Protein AF-A0A929BZJ9-F1 (afdb_monomer)

Foldseek 3Di:
DPPVVLVVQLVVLQVVLVVVCVVQLDRSLVRQQLSCCVRPNNLVSLLVSLVSLLVVLVVCVVVVLVVLAPVLLQVLLQVLLLVLLVVLQVCLVPPDPVVLSVVSVVVSVVLVVCVVVVDPAAADPPSNVSNVLSNVLSNCCNNRVRSPRSLVVVCVSNVDDSSNSSSNSSSNSNSSSVSSNVVSD

Mean predicted aligned error: 3.89 Å

Secondary structure (DSSP, 8-state):
--HHHHHHHHHHHHHHHHHHHHHHSS-HHHHHHHHHHHHT-HHHHHHHHHHHHHHHHHHHHHTTGGGG--HHHHHHHHHHHHHHHHHHHHHHHHS-HHHHHHHHHHHHHHHHHHHHH---------TTHHHHHHHHHHHHHHHHS--HHHHHHHHHHHT--HHHHHHHHHHHHHHHHHHHHHTT-

Sequence (185 aa):
MEPTTIIILVLSILFISTFTRSALGFGDALIAMPLLALVVGMQVATPLTAFGASTIALTILISGGWRKVDLKAAWRLIVSSLVGIPIGLYFLKTAPEPVIKGALGALLIAFGLYNLIAPKLPTFRNEKLAYAFGLIAGILGGAYNTNGPPVVVYGTLRGWLPESFRSTLQAYFLPTGGMILISHG

Nearest PDB structures (foldseek):
  8rb9-assembly1_A  TM=3.214E-01  e=9.850E+00  Azotobacter vinelandii DJ
  7p3r-assembly1_C  TM=1.927E-01  e=3.303E+00  Vibrio cholerae O1 biovar El Tor str. N16961
  8ed7-assembly1_D  TM=1.611E-01  e=7.495E+00  Mus musculus

Structure (mmCIF, N/CA/C/O backbone):
data_AF-A0A929BZJ9-F1
#
_entry.id   AF-A0A929BZJ9-F1
#
loop_
_atom_site.group_PDB
_atom_site.id
_atom_site.type_symbol
_atom_site.label_atom_id
_atom_site.label_alt_id
_atom_site.label_comp_id
_atom_site.label_asym_id
_atom_site.label_entity_id
_atom_site.label_seq_id
_atom_site.pdbx_PDB_ins_code
_atom_site.Cartn_x
_atom_site.Cartn_y
_atom_site.Cartn_z
_atom_site.occupancy
_atom_site.B_iso_or_equiv
_atom_site.auth_seq_id
_atom_site.auth_comp_id
_atom_site.auth_asym_id
_atom_site.auth_atom_id
_atom_site.pdbx_PDB_model_num
ATOM 1 N N . MET A 1 1 ? -8.198 -1.531 28.014 1.00 74.25 1 MET A N 1
ATOM 2 C CA . MET A 1 1 ? -6.723 -1.569 28.124 1.00 74.25 1 MET A CA 1
ATOM 3 C C . MET A 1 1 ? -6.277 -0.224 28.650 1.00 74.25 1 MET A C 1
ATOM 5 O O . MET A 1 1 ? -6.887 0.765 28.259 1.00 74.25 1 MET A O 1
ATOM 9 N N . GLU A 1 2 ? -5.265 -0.181 29.512 1.00 89.44 2 GLU A N 1
ATOM 10 C CA . GLU A 1 2 ? -4.682 1.092 29.946 1.00 89.44 2 GLU A CA 1
ATOM 11 C C . GLU A 1 2 ? -4.188 1.891 28.722 1.00 89.44 2 GLU A C 1
ATOM 13 O O . GLU A 1 2 ? -3.611 1.286 27.806 1.00 89.44 2 GLU A O 1
ATOM 18 N N . PRO A 1 3 ? -4.380 3.225 28.671 1.00 88.62 3 PRO A N 1
ATOM 19 C CA . PRO A 1 3 ? -3.962 4.054 27.536 1.00 88.62 3 PRO A CA 1
ATOM 20 C C . PRO A 1 3 ? -2.486 3.864 27.168 1.00 88.62 3 PRO A C 1
ATOM 22 O O . PRO A 1 3 ? -2.135 3.771 25.992 1.00 88.62 3 PRO A O 1
ATOM 25 N N . THR A 1 4 ? -1.626 3.705 28.174 1.00 92.62 4 THR A N 1
ATOM 26 C CA . THR A 1 4 ? -0.193 3.444 28.002 1.00 92.62 4 THR A CA 1
ATOM 27 C C . THR A 1 4 ? 0.067 2.146 27.235 1.00 92.62 4 THR A C 1
ATOM 29 O O . THR A 1 4 ? 0.920 2.113 26.350 1.00 92.62 4 THR A O 1
ATOM 32 N N . THR A 1 5 ? -0.692 1.080 27.507 1.00 93.69 5 THR A N 1
ATOM 33 C CA . THR A 1 5 ? -0.548 -0.205 26.804 1.00 93.69 5 THR A CA 1
ATOM 34 C C . THR A 1 5 ? -0.938 -0.083 25.334 1.00 93.69 5 THR A C 1
ATOM 36 O O . THR A 1 5 ? -0.241 -0.619 24.474 1.00 93.69 5 THR A O 1
ATOM 39 N N . ILE A 1 6 ? -2.018 0.647 25.030 1.00 93.12 6 ILE A N 1
ATOM 40 C CA . ILE A 1 6 ? -2.452 0.893 23.646 1.00 93.12 6 ILE A CA 1
ATOM 41 C C . ILE A 1 6 ? -1.358 1.639 22.880 1.00 93.12 6 ILE A C 1
ATOM 43 O O . ILE A 1 6 ? -0.980 1.217 21.790 1.00 93.12 6 ILE A O 1
ATOM 47 N N . ILE A 1 7 ? -0.805 2.703 23.468 1.00 93.00 7 ILE A N 1
ATOM 48 C CA . ILE A 1 7 ? 0.259 3.500 22.845 1.00 93.00 7 ILE A CA 1
ATOM 49 C C . ILE A 1 7 ? 1.494 2.637 22.561 1.00 93.00 7 ILE A C 1
ATOM 51 O O . ILE A 1 7 ? 2.007 2.660 21.443 1.00 93.00 7 ILE A O 1
ATOM 55 N N . ILE A 1 8 ? 1.945 1.834 23.530 1.00 95.38 8 ILE A N 1
ATOM 56 C CA . ILE A 1 8 ? 3.110 0.950 23.358 1.00 95.38 8 ILE A CA 1
ATOM 57 C C . ILE A 1 8 ? 2.882 -0.054 22.221 1.00 95.38 8 ILE A C 1
ATOM 59 O O . ILE A 1 8 ? 3.780 -0.269 21.402 1.00 95.38 8 ILE A O 1
ATOM 63 N N . LEU A 1 9 ? 1.687 -0.649 22.137 1.00 95.62 9 LEU A N 1
ATOM 64 C CA . LEU A 1 9 ? 1.343 -1.580 21.062 1.00 95.62 9 LEU A CA 1
ATOM 65 C C . LEU A 1 9 ? 1.326 -0.890 19.701 1.00 95.62 9 LEU A C 1
ATOM 67 O O . LEU A 1 9 ? 1.945 -1.389 18.765 1.00 95.62 9 LEU A O 1
ATOM 71 N N . VAL A 1 10 ? 0.674 0.269 19.593 1.00 94.44 10 VAL A N 1
ATOM 72 C CA . VAL A 1 10 ? 0.620 1.047 18.349 1.00 94.44 10 VAL A CA 1
ATOM 73 C C . VAL A 1 10 ? 2.029 1.407 17.880 1.00 94.44 10 VAL A C 1
ATOM 75 O O . VAL A 1 10 ? 2.364 1.156 16.725 1.00 94.44 10 VAL A O 1
ATOM 78 N N . LEU A 1 11 ? 2.880 1.924 18.770 1.00 94.25 11 LEU A N 1
ATOM 79 C CA . LEU A 1 11 ? 4.262 2.274 18.436 1.00 94.25 11 LEU A CA 1
ATOM 80 C C . LEU A 1 11 ? 5.077 1.055 18.001 1.00 94.25 11 LEU A C 1
ATOM 82 O O . LEU A 1 11 ? 5.827 1.140 17.033 1.00 94.25 11 LEU A O 1
ATOM 86 N N . SER A 1 12 ? 4.897 -0.086 18.666 1.00 96.19 12 SER A N 1
ATOM 87 C CA . SER A 1 12 ? 5.588 -1.331 18.321 1.00 96.19 12 SER A CA 1
ATOM 88 C C . SER A 1 12 ? 5.152 -1.864 16.952 1.00 96.19 12 SER A C 1
ATOM 90 O O . SER A 1 12 ? 5.991 -2.242 16.135 1.00 96.19 12 SER A O 1
ATOM 92 N N . ILE A 1 13 ? 3.849 -1.835 16.659 1.00 96.44 13 ILE A N 1
ATOM 93 C CA . ILE A 1 13 ? 3.298 -2.230 15.356 1.00 96.44 13 ILE A CA 1
ATOM 94 C C . ILE A 1 13 ? 3.820 -1.303 14.251 1.00 96.44 13 ILE A C 1
ATOM 96 O O . ILE A 1 13 ? 4.289 -1.771 13.210 1.00 96.44 13 ILE A O 1
ATOM 100 N N . LEU A 1 14 ? 3.783 0.014 14.478 1.00 93.75 14 LEU A N 1
ATOM 101 C CA . LEU A 1 14 ? 4.308 0.996 13.533 1.00 93.75 14 LEU A CA 1
ATOM 102 C C . LEU A 1 14 ? 5.813 0.810 13.320 1.00 93.75 14 LEU A C 1
ATOM 104 O O . LEU A 1 14 ? 6.260 0.816 12.177 1.00 93.75 14 LEU A O 1
ATOM 108 N N . PHE A 1 15 ? 6.588 0.552 14.370 1.00 94.38 15 PHE A N 1
ATOM 109 C CA . PHE A 1 15 ? 8.020 0.284 14.255 1.00 94.38 15 PHE A CA 1
ATOM 110 C C . PHE A 1 15 ? 8.310 -0.944 13.381 1.00 94.38 15 PHE A C 1
ATOM 112 O O . PHE A 1 15 ? 9.051 -0.839 12.407 1.00 94.38 15 PHE A O 1
ATOM 119 N N . ILE A 1 16 ? 7.677 -2.089 13.661 1.00 95.19 16 ILE A N 1
ATOM 120 C CA . ILE A 1 16 ? 7.880 -3.322 12.880 1.00 95.19 16 ILE A CA 1
ATOM 121 C C . ILE A 1 16 ? 7.454 -3.114 11.421 1.00 95.19 16 ILE A C 1
ATOM 123 O O . ILE A 1 16 ? 8.189 -3.460 10.498 1.00 95.19 16 ILE A O 1
ATOM 127 N N . SER A 1 17 ? 6.287 -2.507 11.198 1.00 93.56 17 SER A N 1
ATOM 128 C CA . SER A 1 17 ? 5.766 -2.276 9.848 1.00 93.56 17 SER A CA 1
ATOM 129 C C . SER A 1 17 ? 6.653 -1.339 9.018 1.00 93.56 17 SER A C 1
ATOM 131 O O . SER A 1 17 ? 6.961 -1.623 7.858 1.00 93.56 17 SER A O 1
ATOM 133 N N . THR A 1 18 ? 7.124 -0.242 9.613 1.00 91.38 18 THR A N 1
ATOM 134 C CA . THR A 1 18 ? 8.002 0.724 8.943 1.00 91.38 18 THR A CA 1
ATOM 135 C C . THR A 1 18 ? 9.404 0.167 8.726 1.00 91.38 18 THR A C 1
ATOM 137 O O . THR A 1 18 ? 9.999 0.424 7.679 1.00 91.38 18 THR A O 1
ATOM 140 N N . PHE A 1 19 ? 9.902 -0.675 9.634 1.00 92.00 19 PHE A N 1
ATOM 141 C CA . PHE A 1 19 ? 11.135 -1.432 9.437 1.00 92.00 19 PHE A CA 1
ATOM 142 C C . PHE A 1 19 ? 11.037 -2.355 8.212 1.00 92.00 19 PHE A C 1
ATOM 144 O O . PHE A 1 19 ? 11.906 -2.313 7.337 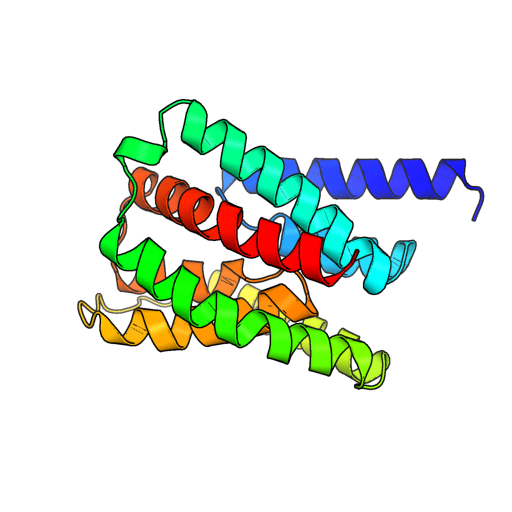1.00 92.00 19 PHE A O 1
ATOM 151 N N . THR A 1 20 ? 9.943 -3.113 8.076 1.00 90.06 20 THR A N 1
ATOM 152 C CA . THR A 1 20 ? 9.688 -3.935 6.882 1.00 90.06 20 THR A CA 1
ATOM 153 C C . THR A 1 20 ? 9.653 -3.088 5.611 1.00 90.06 20 THR A C 1
ATOM 155 O O . THR A 1 20 ? 10.281 -3.444 4.611 1.00 90.06 20 THR A O 1
ATOM 158 N N . ARG A 1 21 ? 8.990 -1.927 5.649 1.00 88.31 21 ARG A N 1
ATOM 159 C CA . ARG A 1 21 ? 8.973 -0.999 4.513 1.00 88.31 21 ARG A CA 1
ATOM 160 C C . ARG A 1 21 ? 10.349 -0.428 4.183 1.00 88.31 21 ARG A C 1
ATOM 162 O O . ARG A 1 21 ? 10.624 -0.227 3.007 1.00 88.31 21 ARG A O 1
ATOM 169 N N . SER A 1 22 ? 11.218 -0.192 5.160 1.00 85.88 22 SER A N 1
ATOM 170 C CA . SER A 1 22 ? 12.594 0.251 4.901 1.00 85.88 22 SER A CA 1
ATOM 171 C C . SER A 1 22 ? 13.384 -0.799 4.105 1.00 85.88 22 SER A C 1
ATOM 173 O O . SER A 1 22 ? 14.068 -0.469 3.136 1.00 85.88 22 SER A O 1
ATOM 175 N N . ALA A 1 23 ? 13.215 -2.082 4.443 1.00 86.38 23 ALA A N 1
ATOM 176 C CA . ALA A 1 23 ? 13.880 -3.182 3.746 1.00 86.38 23 ALA A CA 1
ATOM 177 C C . ALA A 1 23 ? 13.308 -3.440 2.337 1.00 86.38 23 ALA A C 1
ATOM 179 O O . ALA A 1 23 ? 14.061 -3.629 1.377 1.00 86.38 23 ALA A O 1
ATOM 180 N N . LEU A 1 24 ? 11.976 -3.449 2.200 1.00 83.19 24 LEU A N 1
ATOM 181 C CA . LEU A 1 24 ? 11.287 -3.893 0.980 1.00 83.19 24 LEU A CA 1
ATOM 182 C C . LEU A 1 24 ? 10.802 -2.745 0.077 1.00 83.19 24 LEU A C 1
ATOM 184 O O . LEU A 1 24 ? 10.525 -2.952 -1.103 1.00 83.19 24 LEU A O 1
ATOM 188 N N . GLY A 1 25 ? 10.691 -1.527 0.605 1.00 83.06 25 GLY A N 1
ATOM 189 C CA . GLY A 1 25 ? 10.053 -0.373 -0.040 1.00 83.06 25 GLY A CA 1
ATOM 190 C C . GLY A 1 25 ? 8.519 -0.359 0.046 1.00 83.06 25 GLY A C 1
ATOM 191 O O . GLY A 1 25 ? 7.899 0.622 -0.366 1.00 83.06 25 GLY A O 1
ATOM 192 N N . PHE A 1 26 ? 7.901 -1.418 0.577 1.00 87.19 26 PHE A N 1
ATOM 193 C CA . PHE A 1 26 ? 6.455 -1.565 0.785 1.00 87.19 26 PHE A CA 1
ATOM 194 C C . PHE A 1 26 ? 6.170 -2.571 1.911 1.00 87.19 26 PHE A C 1
ATOM 196 O O . PHE A 1 26 ? 7.090 -3.188 2.441 1.00 87.19 26 PHE A O 1
ATOM 203 N N . GLY A 1 27 ? 4.892 -2.773 2.235 1.00 86.00 27 GLY A N 1
ATOM 204 C CA . GLY A 1 27 ? 4.445 -3.863 3.110 1.00 86.00 27 GLY A CA 1
ATOM 205 C C . GLY A 1 27 ? 4.229 -3.457 4.564 1.00 86.00 27 GLY A C 1
ATOM 206 O O . GLY A 1 27 ? 3.778 -4.275 5.358 1.00 86.00 27 GLY A O 1
ATOM 207 N N . ASP A 1 28 ? 4.448 -2.186 4.889 1.00 90.50 28 ASP A N 1
ATOM 208 C CA . ASP A 1 28 ? 4.031 -1.592 6.156 1.00 90.50 28 ASP A CA 1
ATOM 209 C C . ASP A 1 28 ? 2.538 -1.799 6.402 1.00 90.50 28 ASP A C 1
ATOM 211 O O . ASP A 1 28 ? 2.165 -2.353 7.429 1.00 90.50 28 ASP A O 1
ATOM 215 N N . ALA A 1 29 ? 1.678 -1.447 5.445 1.00 89.38 29 ALA A N 1
ATOM 216 C CA . ALA A 1 29 ? 0.235 -1.593 5.615 1.00 89.38 29 ALA A CA 1
ATOM 217 C C . ALA A 1 29 ? -0.207 -3.056 5.791 1.00 89.38 29 ALA A C 1
ATOM 219 O O . ALA A 1 29 ? -1.127 -3.322 6.557 1.00 89.38 29 ALA A O 1
ATOM 220 N N . LEU A 1 30 ? 0.488 -4.012 5.160 1.00 91.75 30 LEU A N 1
ATOM 221 C CA . LEU A 1 30 ? 0.185 -5.446 5.290 1.00 91.75 30 LEU A CA 1
ATOM 222 C C . LEU A 1 30 ? 0.405 -5.969 6.714 1.00 91.75 30 LEU A C 1
ATOM 224 O O . LEU A 1 30 ? -0.249 -6.926 7.117 1.00 91.75 30 LEU A O 1
ATOM 228 N N . ILE A 1 31 ? 1.310 -5.339 7.464 1.00 93.81 31 ILE A N 1
ATOM 229 C CA . ILE A 1 31 ? 1.587 -5.662 8.866 1.00 93.81 31 ILE A CA 1
ATOM 230 C C . ILE A 1 31 ? 0.744 -4.777 9.783 1.00 93.81 31 ILE A C 1
ATOM 232 O O . ILE A 1 31 ? 0.063 -5.265 10.683 1.00 93.81 31 ILE A O 1
ATOM 236 N N . ALA A 1 32 ? 0.783 -3.466 9.554 1.00 93.94 32 ALA A N 1
ATOM 237 C CA . ALA A 1 32 ? 0.184 -2.483 10.434 1.00 93.94 32 ALA A CA 1
ATOM 238 C C . ALA A 1 32 ? -1.338 -2.585 10.457 1.00 93.94 32 ALA A C 1
ATOM 240 O O . ALA A 1 32 ? -1.919 -2.528 11.531 1.00 93.94 32 ALA A O 1
ATOM 241 N N . MET A 1 33 ? -1.997 -2.770 9.314 1.00 92.75 33 MET A N 1
ATOM 242 C CA . MET A 1 33 ? -3.458 -2.720 9.254 1.00 92.75 33 MET A CA 1
ATOM 243 C C . MET A 1 33 ? -4.164 -3.837 10.010 1.00 92.75 33 MET A C 1
ATOM 245 O O . MET A 1 33 ? -4.998 -3.499 10.846 1.00 92.75 33 MET A O 1
ATOM 249 N N . PRO A 1 34 ? -3.859 -5.133 9.813 1.00 93.31 34 PRO A N 1
ATOM 250 C CA . PRO A 1 34 ? -4.519 -6.174 10.595 1.00 93.31 34 PRO A CA 1
ATOM 251 C C . PRO A 1 34 ? -4.247 -6.025 12.099 1.00 93.31 34 PRO A C 1
ATOM 253 O O . PRO A 1 34 ? -5.156 -6.222 12.897 1.00 93.31 34 PRO A O 1
ATOM 256 N N . LEU A 1 35 ? -3.036 -5.624 12.500 1.00 95.06 35 LEU A N 1
ATOM 257 C CA . LEU A 1 35 ? -2.682 -5.478 13.914 1.00 95.06 35 LEU A CA 1
ATOM 258 C C . LEU A 1 35 ? -3.318 -4.233 14.552 1.00 95.06 35 LEU A C 1
ATOM 260 O O . LEU A 1 35 ? -3.920 -4.327 15.618 1.00 95.06 35 LEU A O 1
ATOM 264 N N . LEU A 1 36 ? -3.251 -3.072 13.896 1.00 94.50 36 LEU A N 1
ATOM 265 C CA . LEU A 1 36 ? -3.876 -1.839 14.382 1.00 94.50 36 LEU A CA 1
ATOM 266 C C . LEU A 1 36 ? -5.400 -1.941 14.364 1.00 94.50 36 LEU A C 1
ATOM 268 O O . LEU A 1 36 ? -6.039 -1.450 15.287 1.00 94.50 36 LEU A O 1
ATOM 272 N N . ALA A 1 37 ? -5.996 -2.624 13.385 1.00 92.12 37 ALA A N 1
ATOM 273 C CA . ALA A 1 37 ? -7.438 -2.849 13.360 1.00 92.12 37 ALA A CA 1
ATOM 274 C C . ALA A 1 37 ? -7.937 -3.637 14.583 1.00 92.12 37 ALA A C 1
ATOM 276 O O . ALA A 1 37 ? -9.066 -3.423 15.019 1.00 92.12 37 ALA A O 1
ATOM 277 N N . LEU A 1 38 ? -7.108 -4.521 15.150 1.00 92.25 38 LEU A N 1
ATOM 278 C CA . LEU A 1 38 ? -7.424 -5.251 16.381 1.00 92.25 38 LEU A CA 1
ATOM 279 C C . LEU A 1 38 ? -7.261 -4.393 17.644 1.00 92.25 38 LEU A C 1
ATOM 281 O O . LEU A 1 38 ? -7.955 -4.640 18.625 1.00 92.25 38 LEU A O 1
ATOM 285 N N . VAL A 1 39 ? -6.364 -3.402 17.629 1.00 94.12 39 VAL A N 1
ATOM 286 C CA . VAL A 1 39 ? -6.045 -2.573 18.807 1.00 94.12 39 VAL A CA 1
ATOM 287 C C . VAL A 1 39 ? -6.896 -1.302 18.874 1.00 94.12 39 VAL A C 1
ATOM 289 O O . VAL A 1 39 ? -7.401 -0.959 19.938 1.00 94.12 39 VAL A O 1
ATOM 292 N N . VAL A 1 40 ? -7.044 -0.590 17.753 1.00 92.50 40 VAL A N 1
ATOM 293 C CA . VAL A 1 40 ? -7.677 0.742 17.675 1.00 92.50 40 VAL A CA 1
ATOM 294 C C . VAL A 1 40 ? -8.842 0.814 16.680 1.00 92.50 40 VAL A C 1
ATOM 296 O O . VAL A 1 40 ? -9.440 1.873 16.510 1.00 92.50 40 VAL A O 1
ATOM 299 N N . GLY A 1 41 ? -9.183 -0.298 16.025 1.00 90.00 41 GLY A N 1
ATOM 300 C CA . GLY A 1 41 ? -10.236 -0.342 15.012 1.00 90.00 41 GLY A CA 1
ATOM 301 C C . GLY A 1 41 ? -9.785 0.158 13.637 1.00 90.00 41 GLY A C 1
ATOM 302 O O . GLY A 1 41 ? -8.776 0.847 13.476 1.00 90.00 41 GLY A O 1
ATOM 303 N N . MET A 1 42 ? -10.550 -0.211 12.611 1.00 86.31 42 MET A N 1
ATOM 304 C CA . MET A 1 42 ? -10.230 0.066 11.204 1.00 86.31 42 MET A CA 1
ATOM 305 C C . MET A 1 42 ? -10.231 1.564 10.875 1.00 86.31 42 MET A C 1
ATOM 307 O O . MET A 1 42 ? -9.397 2.039 10.104 1.00 86.31 42 MET A O 1
ATOM 311 N N . GLN A 1 43 ? -11.156 2.308 11.478 1.00 83.88 43 GLN A N 1
ATOM 312 C CA . GLN A 1 43 ? -11.380 3.728 11.222 1.00 83.88 43 GLN A CA 1
ATOM 313 C C . GLN A 1 43 ? -10.205 4.590 11.698 1.00 83.88 43 GLN A C 1
ATOM 315 O O . GLN A 1 43 ? -9.924 5.615 11.087 1.00 83.88 43 GLN A O 1
ATOM 320 N N . VAL A 1 44 ? -9.497 4.161 12.750 1.00 88.88 44 VAL A N 1
ATOM 321 C CA . VAL A 1 44 ? -8.283 4.828 13.250 1.00 88.88 44 VAL A CA 1
ATOM 322 C C . VAL A 1 44 ? -7.032 4.264 12.572 1.00 88.88 44 VAL A C 1
ATOM 324 O O . VAL A 1 44 ? -6.135 5.020 12.200 1.00 88.88 44 VAL A O 1
ATOM 327 N N . ALA A 1 45 ? -6.972 2.946 12.354 1.00 91.38 45 ALA A N 1
ATOM 328 C CA . ALA A 1 45 ? -5.827 2.287 11.725 1.00 91.38 45 ALA A CA 1
ATOM 329 C C . ALA A 1 45 ? -5.545 2.802 10.301 1.00 91.38 45 ALA A C 1
ATOM 331 O O . ALA A 1 45 ? -4.389 3.039 9.943 1.00 91.38 45 ALA A O 1
ATOM 332 N N . THR A 1 46 ? -6.592 3.011 9.499 1.00 88.38 46 THR A N 1
ATOM 333 C CA . THR A 1 46 ? -6.473 3.431 8.093 1.00 88.38 46 THR A CA 1
ATOM 334 C C . THR A 1 46 ? -5.777 4.793 7.934 1.00 88.38 46 THR A C 1
ATOM 336 O O . THR A 1 46 ? -4.734 4.841 7.278 1.00 88.38 46 THR A O 1
ATOM 339 N N . PRO A 1 47 ? -6.251 5.898 8.547 1.00 89.12 47 PRO A N 1
ATOM 340 C CA . PRO A 1 47 ? -5.563 7.185 8.450 1.00 89.12 47 PRO A CA 1
ATOM 341 C C . PRO A 1 47 ? -4.192 7.173 9.138 1.00 89.12 47 PRO A C 1
ATOM 343 O O . PRO A 1 47 ? -3.251 7.773 8.621 1.00 89.12 47 PRO A O 1
ATOM 346 N N . LEU A 1 48 ? -4.025 6.454 10.255 1.00 90.69 48 LEU A N 1
ATOM 347 C CA . LEU A 1 48 ? -2.736 6.380 10.952 1.00 90.69 48 LEU A CA 1
ATOM 348 C C . LEU A 1 48 ? -1.644 5.759 10.069 1.00 90.69 48 LEU A C 1
ATOM 350 O O . LEU A 1 48 ? -0.535 6.287 9.958 1.00 90.69 48 LEU A O 1
ATOM 354 N N . THR A 1 49 ? -1.966 4.653 9.400 1.00 90.88 49 THR A N 1
ATOM 355 C CA . THR A 1 49 ? -1.037 4.008 8.468 1.00 90.88 49 THR A CA 1
ATOM 356 C C . THR A 1 49 ? -0.821 4.849 7.212 1.00 90.88 49 THR A C 1
ATOM 358 O O . THR A 1 49 ? 0.310 4.930 6.735 1.00 90.88 49 THR A O 1
ATOM 361 N N . ALA A 1 50 ? -1.853 5.530 6.699 1.00 90.88 50 ALA A N 1
ATOM 362 C CA . ALA A 1 50 ? -1.728 6.418 5.542 1.00 90.88 50 ALA A CA 1
ATOM 363 C C . ALA A 1 50 ? -0.795 7.605 5.833 1.00 90.88 50 ALA A C 1
ATOM 365 O O . ALA A 1 50 ? 0.000 7.998 4.975 1.00 90.88 50 ALA A O 1
ATOM 366 N N . PHE A 1 51 ? -0.831 8.137 7.056 1.00 90.88 51 PHE A N 1
ATOM 367 C CA . PHE A 1 51 ? 0.037 9.226 7.503 1.00 90.88 51 PHE A CA 1
ATOM 368 C C . PHE A 1 51 ? 1.507 8.805 7.545 1.00 90.88 51 PHE A C 1
ATOM 370 O O . PHE A 1 51 ? 2.363 9.453 6.930 1.00 90.88 51 PHE A O 1
ATOM 377 N N . GLY A 1 52 ? 1.802 7.683 8.210 1.00 88.38 52 GLY A N 1
ATOM 378 C CA . GLY A 1 52 ? 3.156 7.127 8.245 1.00 88.38 52 GLY A CA 1
ATOM 379 C C . GLY A 1 52 ? 3.670 6.814 6.839 1.00 88.38 52 GLY A C 1
ATOM 380 O O . GLY A 1 52 ? 4.782 7.199 6.469 1.00 88.38 52 GLY A O 1
ATOM 381 N N . ALA A 1 53 ? 2.817 6.207 6.013 1.00 87.81 53 ALA A N 1
ATOM 382 C CA . ALA A 1 53 ? 3.147 5.857 4.644 1.00 87.81 53 ALA A CA 1
ATOM 383 C C . ALA A 1 53 ? 3.459 7.070 3.758 1.00 87.81 53 ALA A C 1
ATOM 385 O O . ALA A 1 53 ? 4.405 7.028 2.965 1.00 87.81 53 ALA A O 1
ATOM 386 N N . SER A 1 54 ? 2.678 8.141 3.891 1.00 90.00 54 SER A N 1
ATOM 387 C CA . SER A 1 54 ? 2.862 9.382 3.135 1.00 90.00 54 SER A CA 1
ATOM 388 C C . SER A 1 54 ? 4.134 10.107 3.566 1.00 90.00 54 SER A C 1
ATOM 390 O O . SER A 1 54 ? 4.878 10.590 2.717 1.00 90.00 54 SER A O 1
ATOM 392 N N . THR A 1 55 ? 4.435 10.103 4.868 1.00 88.81 55 THR A N 1
ATOM 393 C CA . THR A 1 55 ? 5.664 10.691 5.419 1.00 88.81 55 THR A CA 1
ATOM 394 C C . THR A 1 55 ? 6.901 10.008 4.837 1.00 88.81 55 THR A C 1
ATOM 396 O O . THR A 1 55 ? 7.769 10.673 4.278 1.00 88.81 55 THR A O 1
ATOM 399 N N . ILE A 1 56 ? 6.946 8.672 4.871 1.00 87.75 56 ILE A N 1
ATOM 400 C CA . ILE A 1 56 ? 8.062 7.893 4.311 1.00 87.75 56 ILE A CA 1
ATOM 401 C C . ILE A 1 56 ? 8.198 8.130 2.801 1.00 87.75 56 ILE A C 1
ATOM 403 O O . ILE A 1 56 ? 9.307 8.325 2.298 1.00 87.75 56 ILE A O 1
ATOM 407 N N . ALA A 1 57 ? 7.075 8.131 2.075 1.00 90.00 57 ALA A N 1
ATOM 408 C CA . ALA A 1 57 ? 7.074 8.367 0.636 1.00 90.00 57 ALA A CA 1
ATOM 409 C C . ALA A 1 57 ? 7.640 9.752 0.288 1.00 90.00 57 ALA A C 1
ATOM 411 O O . ALA A 1 57 ? 8.484 9.865 -0.602 1.00 90.00 57 ALA A O 1
ATOM 412 N N . LEU A 1 58 ? 7.224 10.786 1.024 1.00 91.25 58 LEU A N 1
ATOM 413 C CA . LEU A 1 58 ? 7.710 12.150 0.854 1.00 91.25 58 LEU A CA 1
ATOM 414 C C . LEU A 1 58 ? 9.219 12.241 1.102 1.00 91.25 58 LEU A C 1
ATOM 416 O O . LEU A 1 58 ? 9.939 12.784 0.264 1.00 91.25 58 LEU A O 1
ATOM 420 N N . THR A 1 59 ? 9.710 11.665 2.204 1.00 88.12 59 THR A N 1
ATOM 421 C CA . THR A 1 59 ? 11.140 11.665 2.539 1.00 88.12 59 THR A CA 1
ATOM 422 C C . THR A 1 59 ? 11.972 11.028 1.428 1.00 88.12 59 THR A C 1
ATOM 424 O O . THR A 1 59 ? 12.906 11.652 0.932 1.00 88.12 59 THR A O 1
ATOM 427 N N . ILE A 1 60 ? 11.605 9.826 0.969 1.00 87.62 60 ILE A N 1
ATOM 428 C CA . ILE A 1 60 ? 12.357 9.113 -0.078 1.00 87.62 60 ILE A CA 1
ATOM 429 C C . ILE A 1 60 ? 12.366 9.896 -1.397 1.00 87.62 60 ILE A C 1
ATOM 431 O O . ILE A 1 60 ? 13.388 9.945 -2.089 1.00 87.62 60 ILE A O 1
ATOM 435 N N . LEU A 1 61 ? 11.242 10.518 -1.762 1.00 89.88 61 LEU A N 1
ATOM 436 C CA . LEU A 1 61 ? 11.160 11.314 -2.983 1.00 89.88 61 LEU A CA 1
ATOM 437 C C . LEU A 1 61 ? 12.044 12.558 -2.896 1.00 89.88 61 LEU A C 1
ATOM 439 O O . LEU A 1 61 ? 12.805 12.793 -3.830 1.00 89.88 61 LEU A O 1
ATOM 443 N N . ILE A 1 62 ? 12.016 13.301 -1.785 1.00 91.62 62 ILE A N 1
ATOM 444 C CA . ILE A 1 62 ? 12.844 14.505 -1.593 1.00 91.62 62 ILE A CA 1
ATOM 445 C C . ILE A 1 62 ? 14.339 14.158 -1.557 1.00 91.62 62 ILE A C 1
ATOM 447 O O . ILE A 1 62 ? 15.144 14.889 -2.130 1.00 91.62 62 ILE A O 1
ATOM 451 N N . SER A 1 63 ? 14.723 13.006 -0.996 1.00 88.38 63 SER A N 1
ATOM 452 C CA . SER A 1 63 ? 16.113 12.515 -0.978 1.00 88.38 63 SER A CA 1
ATOM 453 C C . SER A 1 63 ? 16.662 12.085 -2.352 1.00 88.38 63 SER A C 1
ATOM 455 O O . SER A 1 63 ? 17.724 11.473 -2.430 1.00 88.38 63 SER A O 1
ATOM 457 N N . GLY A 1 64 ? 15.967 12.391 -3.453 1.00 85.00 64 GLY A N 1
ATOM 458 C CA . GLY A 1 64 ? 16.422 12.131 -4.823 1.00 85.00 64 GLY A CA 1
ATOM 459 C C . GLY A 1 64 ? 15.807 10.892 -5.475 1.00 85.00 64 GLY A C 1
ATOM 460 O O . GLY A 1 64 ? 16.069 10.635 -6.654 1.00 85.00 64 GLY A O 1
ATOM 461 N N . GLY A 1 65 ? 14.937 10.161 -4.766 1.00 85.44 65 GLY A N 1
ATOM 462 C CA . GLY A 1 65 ? 14.244 8.983 -5.293 1.00 85.44 65 GLY A CA 1
ATOM 463 C C . GLY A 1 65 ? 13.395 9.278 -6.533 1.00 85.44 65 GLY A C 1
ATOM 464 O O . GLY A 1 65 ? 13.224 8.398 -7.379 1.00 85.44 65 GLY A O 1
ATOM 465 N N . TRP A 1 66 ? 12.942 10.526 -6.698 1.00 88.31 66 TRP A N 1
ATOM 466 C CA . TRP A 1 66 ? 12.137 10.981 -7.836 1.00 88.31 66 TRP A CA 1
ATOM 467 C C . TRP A 1 66 ? 12.795 10.739 -9.205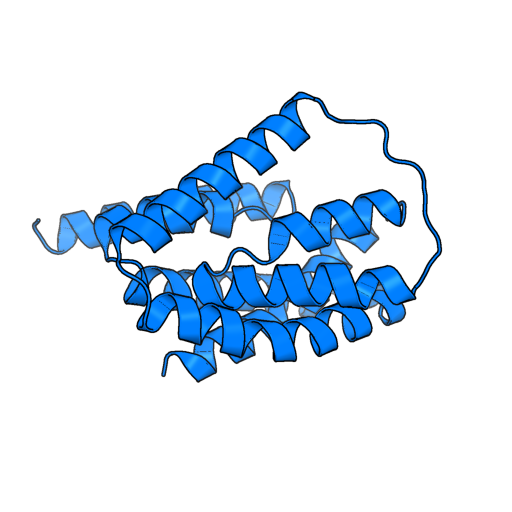 1.00 88.31 66 TRP A C 1
ATOM 469 O O . TRP A 1 66 ? 12.097 10.501 -10.188 1.00 88.31 66 TRP A O 1
ATOM 479 N N . ARG A 1 67 ? 14.134 10.729 -9.285 1.00 88.31 67 ARG A N 1
ATOM 480 C CA . ARG A 1 67 ? 14.876 10.567 -10.552 1.00 88.31 67 ARG A CA 1
ATOM 481 C C . ARG A 1 67 ? 14.747 9.175 -11.173 1.00 88.31 67 ARG A C 1
ATOM 483 O O . ARG A 1 67 ? 15.019 9.007 -12.357 1.00 88.31 67 ARG A O 1
ATOM 490 N N . LYS A 1 68 ? 14.377 8.172 -10.375 1.00 91.81 68 LYS A N 1
ATOM 491 C CA . LYS A 1 68 ? 14.278 6.762 -10.795 1.00 91.81 68 LYS A CA 1
ATOM 492 C C . LYS A 1 68 ? 12.836 6.309 -11.032 1.00 91.81 68 LYS A C 1
ATOM 494 O O . LYS A 1 68 ? 12.609 5.137 -11.325 1.00 91.81 68 LYS A O 1
ATOM 499 N N . VAL A 1 69 ? 11.874 7.219 -10.887 1.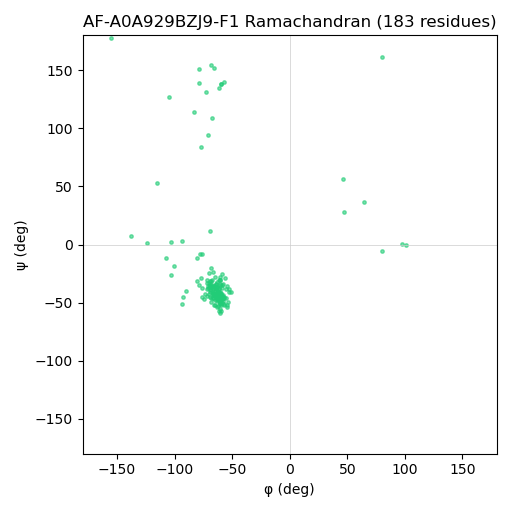00 92.88 69 VAL A N 1
ATOM 500 C CA . VAL A 1 69 ? 10.439 6.941 -11.000 1.00 92.88 69 VAL A CA 1
ATOM 501 C C . VAL A 1 69 ? 10.046 6.690 -12.457 1.00 92.88 69 VAL A C 1
ATOM 503 O O . VAL A 1 69 ? 10.331 7.504 -13.334 1.00 92.88 69 VAL A O 1
ATOM 506 N N . ASP A 1 70 ? 9.304 5.611 -12.712 1.00 93.88 70 ASP A N 1
ATOM 507 C CA . ASP A 1 70 ? 8.556 5.436 -13.961 1.00 93.88 70 ASP A CA 1
ATOM 508 C C . ASP A 1 70 ? 7.290 6.306 -13.903 1.00 93.88 70 ASP A C 1
ATOM 510 O O . ASP A 1 70 ? 6.206 5.858 -13.524 1.00 93.88 70 ASP A O 1
ATOM 514 N N . LEU A 1 71 ? 7.438 7.589 -14.250 1.00 92.50 71 LEU A N 1
ATOM 515 C CA . LEU A 1 71 ? 6.361 8.583 -14.156 1.00 92.50 71 LEU A CA 1
ATOM 516 C C . LEU A 1 71 ? 5.133 8.195 -14.985 1.00 92.50 71 LEU A C 1
ATOM 518 O O . LEU A 1 71 ? 4.002 8.451 -14.569 1.00 92.50 71 LEU A O 1
ATOM 522 N N . LYS A 1 72 ? 5.343 7.548 -16.142 1.00 91.94 72 LYS A N 1
ATOM 523 C CA . LYS A 1 72 ? 4.262 7.106 -17.034 1.00 91.94 72 LYS A CA 1
ATOM 524 C C . LYS A 1 72 ? 3.397 6.047 -16.371 1.00 91.94 72 LYS A C 1
ATOM 526 O O . LYS A 1 72 ? 2.178 6.087 -16.497 1.00 91.94 72 LYS A O 1
ATOM 531 N N . ALA A 1 73 ? 4.009 5.089 -15.691 1.00 93.06 73 ALA A N 1
ATOM 532 C CA . ALA A 1 73 ? 3.261 4.093 -14.947 1.00 93.06 73 ALA A CA 1
ATOM 533 C C . ALA A 1 73 ? 2.649 4.672 -13.664 1.00 93.06 73 ALA A C 1
ATOM 535 O O . ALA A 1 73 ? 1.477 4.411 -13.393 1.00 93.06 73 ALA A O 1
ATOM 536 N N . ALA A 1 74 ? 3.408 5.491 -12.926 1.00 94.56 74 ALA A N 1
ATOM 537 C CA . ALA A 1 74 ? 2.959 6.114 -11.685 1.00 94.56 74 ALA A CA 1
ATOM 538 C C . ALA A 1 74 ? 1.656 6.892 -11.885 1.00 94.56 74 ALA A C 1
ATOM 540 O O . ALA A 1 74 ? 0.676 6.607 -11.204 1.00 94.56 74 ALA A O 1
ATOM 541 N N . TRP A 1 75 ? 1.593 7.818 -12.851 1.00 95.62 75 TRP A N 1
ATOM 542 C CA . TRP A 1 75 ? 0.400 8.657 -13.019 1.00 95.62 75 TRP A CA 1
ATOM 543 C C . TRP A 1 75 ? -0.847 7.839 -13.393 1.00 95.62 75 TRP A C 1
ATOM 545 O O . TRP A 1 75 ? -1.932 8.124 -12.896 1.00 95.62 75 TRP A O 1
ATOM 555 N N . ARG A 1 76 ? -0.704 6.787 -14.213 1.00 96.06 76 ARG A N 1
ATOM 556 C CA . ARG A 1 76 ? -1.824 5.912 -14.616 1.00 96.06 76 ARG A CA 1
ATOM 557 C C . ARG A 1 76 ? -2.380 5.129 -13.430 1.00 96.06 76 ARG A C 1
ATOM 559 O O . ARG A 1 76 ? -3.599 5.035 -13.268 1.00 96.06 76 ARG A O 1
ATOM 566 N N . LEU A 1 77 ? -1.483 4.597 -12.597 1.00 96.81 77 LEU A N 1
ATOM 567 C CA . LEU A 1 77 ? -1.840 3.921 -11.352 1.00 96.81 77 LEU A CA 1
ATOM 568 C C . LEU A 1 77 ? -2.511 4.894 -10.383 1.00 96.81 77 LEU A C 1
ATOM 570 O O . LEU A 1 77 ? -3.545 4.557 -9.815 1.00 96.81 77 LEU A O 1
ATOM 574 N N . ILE A 1 78 ? -1.957 6.101 -10.222 1.00 97.19 78 ILE A N 1
ATOM 575 C CA . ILE A 1 78 ? -2.506 7.140 -9.343 1.00 97.19 78 ILE A CA 1
ATOM 576 C C . ILE A 1 78 ? -3.919 7.497 -9.791 1.00 97.19 78 ILE A C 1
ATOM 578 O O . ILE A 1 78 ? -4.842 7.319 -9.012 1.00 97.19 78 ILE A O 1
ATOM 582 N N . VAL A 1 79 ? -4.121 7.919 -11.042 1.00 97.06 79 VAL A N 1
ATOM 583 C CA . VAL A 1 79 ? -5.431 8.392 -11.526 1.00 97.06 79 VAL A CA 1
ATOM 584 C C . VAL A 1 79 ? -6.524 7.341 -11.347 1.00 97.06 79 VAL A C 1
ATOM 586 O O . VAL A 1 79 ? -7.597 7.654 -10.840 1.00 97.06 79 VAL A O 1
ATOM 589 N N . SER A 1 80 ? -6.252 6.083 -11.695 1.00 97.06 80 SER A N 1
ATOM 590 C CA . SER A 1 80 ? -7.217 5.000 -11.460 1.00 97.06 80 SER A CA 1
ATOM 591 C C . SER A 1 80 ? -7.417 4.688 -9.975 1.00 97.06 80 SER A C 1
ATOM 593 O O . SER A 1 80 ? -8.538 4.397 -9.561 1.00 97.06 80 SER A O 1
ATOM 595 N N . SER A 1 81 ? -6.373 4.813 -9.151 1.00 97.38 81 SER A N 1
ATOM 596 C CA . SER A 1 81 ? -6.495 4.643 -7.699 1.00 97.38 81 SER A CA 1
ATOM 597 C C . SER A 1 81 ? -7.334 5.733 -7.054 1.00 97.38 81 SER A C 1
ATOM 599 O O . SER A 1 81 ? -8.121 5.424 -6.169 1.00 97.38 81 SER A O 1
ATOM 601 N N . LEU A 1 82 ? -7.217 6.985 -7.507 1.00 96.25 82 LEU A N 1
ATOM 602 C CA . LEU A 1 82 ? -8.031 8.091 -6.997 1.00 96.25 82 LEU A CA 1
ATOM 603 C C . LEU A 1 82 ? -9.529 7.839 -7.228 1.00 96.25 82 LEU A C 1
ATOM 605 O O . LEU A 1 82 ? -10.347 8.239 -6.410 1.00 96.25 82 LEU A O 1
ATOM 609 N N . VAL A 1 83 ? -9.896 7.120 -8.293 1.00 96.50 83 VAL A N 1
ATOM 610 C CA . VAL A 1 83 ? -11.281 6.672 -8.525 1.00 96.50 83 VAL A CA 1
ATOM 611 C C . VAL A 1 83 ? -11.651 5.482 -7.630 1.00 96.50 83 VAL A C 1
ATOM 613 O O . VAL A 1 83 ? -12.771 5.406 -7.133 1.00 96.50 83 VAL A O 1
ATOM 616 N N . GLY A 1 84 ? -10.716 4.558 -7.394 1.00 96.81 84 GLY A N 1
ATOM 617 C CA . GLY A 1 84 ? -10.936 3.390 -6.536 1.00 96.81 84 GLY A CA 1
ATOM 618 C C . GLY A 1 84 ? -11.056 3.714 -5.043 1.00 96.81 84 GLY A C 1
ATOM 619 O O . GLY A 1 84 ? -11.812 3.050 -4.339 1.00 96.81 84 GLY A O 1
ATOM 620 N N . ILE A 1 85 ? -10.350 4.738 -4.556 1.00 95.94 85 ILE A N 1
ATOM 621 C CA . ILE A 1 85 ? -10.312 5.115 -3.134 1.00 95.94 85 ILE A CA 1
ATOM 622 C C . ILE A 1 85 ? -11.717 5.408 -2.577 1.00 95.94 85 ILE A C 1
ATOM 624 O O . ILE A 1 85 ? -12.084 4.767 -1.590 1.00 95.94 85 ILE A O 1
ATOM 628 N N . PRO A 1 86 ? -12.549 6.274 -3.194 1.00 95.06 86 PRO A N 1
ATOM 629 C CA . PRO A 1 86 ? -13.926 6.497 -2.752 1.00 95.06 86 PRO A CA 1
ATOM 630 C C . PRO A 1 86 ? -14.764 5.218 -2.675 1.00 95.06 86 PRO A C 1
ATOM 632 O O . PRO A 1 86 ? -15.542 5.054 -1.740 1.00 95.06 86 PRO A O 1
ATOM 635 N N . ILE A 1 87 ? -14.582 4.292 -3.621 1.00 95.44 87 ILE A N 1
ATOM 636 C CA . ILE A 1 87 ? -15.306 3.013 -3.657 1.00 95.44 87 ILE A CA 1
ATOM 637 C C . ILE A 1 87 ? -14.899 2.143 -2.459 1.00 95.44 87 ILE A C 1
ATOM 639 O O . ILE A 1 87 ? -15.758 1.603 -1.764 1.00 95.44 87 ILE A O 1
ATOM 643 N N . GLY A 1 88 ? -13.595 2.046 -2.183 1.00 93.94 88 GLY A N 1
ATOM 644 C CA . GLY A 1 88 ? -13.070 1.320 -1.026 1.00 93.94 88 GLY A CA 1
ATOM 645 C C . GLY A 1 88 ? -13.529 1.908 0.307 1.00 93.94 88 GLY A C 1
ATOM 646 O O . GLY A 1 88 ? -13.961 1.176 1.194 1.00 93.94 88 GLY A O 1
ATOM 647 N N . LEU A 1 89 ? -13.498 3.237 0.429 1.00 92.12 89 LEU A N 1
ATOM 648 C CA . LEU A 1 89 ? -13.970 3.958 1.614 1.00 92.12 89 LEU A CA 1
ATOM 649 C C . LEU A 1 89 ? -15.467 3.778 1.844 1.00 92.12 89 LEU A C 1
ATOM 651 O O . LEU A 1 89 ? -15.897 3.583 2.978 1.00 92.12 89 LEU A O 1
ATOM 655 N N . TYR A 1 90 ? -16.262 3.85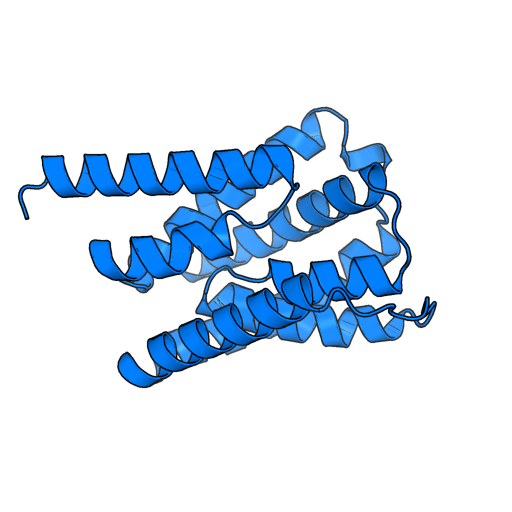2 0.776 1.00 93.19 90 TYR A N 1
ATOM 656 C CA . TYR A 1 90 ? -17.694 3.601 0.845 1.00 93.19 90 TYR A CA 1
ATOM 657 C C . TYR A 1 90 ? -17.955 2.191 1.374 1.00 93.19 90 TYR A C 1
ATOM 659 O O . TYR A 1 90 ? -18.656 2.038 2.370 1.00 93.19 90 TYR A O 1
ATOM 667 N N . PHE A 1 91 ? -17.298 1.181 0.793 1.00 89.56 91 PHE A N 1
ATOM 668 C CA . PHE A 1 91 ? -17.423 -0.204 1.241 1.00 89.56 91 PHE A CA 1
ATOM 669 C C . PHE A 1 91 ? -17.021 -0.376 2.712 1.00 89.56 91 PHE A C 1
ATOM 671 O O . PHE A 1 91 ? -17.757 -1.001 3.471 1.00 89.56 91 PHE A O 1
ATOM 678 N N . LEU A 1 92 ? -15.914 0.242 3.138 1.00 88.12 92 LEU A N 1
ATOM 679 C CA . LEU A 1 92 ? -15.458 0.235 4.531 1.00 88.12 92 LEU A CA 1
ATOM 680 C C . LEU A 1 92 ? -16.491 0.830 5.501 1.00 88.12 92 LEU A C 1
ATOM 682 O O . LEU A 1 92 ? -16.625 0.341 6.620 1.00 88.12 92 LEU A O 1
ATOM 686 N N . LYS A 1 93 ? -17.201 1.887 5.089 1.00 88.94 93 LYS A N 1
ATOM 687 C CA . LYS A 1 93 ? -18.185 2.586 5.929 1.00 88.94 93 LYS A CA 1
ATOM 688 C C . LYS A 1 93 ? -19.543 1.884 5.978 1.00 88.94 93 LYS A C 1
ATOM 690 O O . LYS A 1 93 ? -20.232 2.007 6.985 1.00 88.94 93 LYS A O 1
ATOM 695 N N . THR A 1 94 ? -19.947 1.191 4.912 1.00 91.50 94 THR A N 1
ATOM 696 C CA . THR A 1 94 ? -21.302 0.622 4.803 1.00 91.50 94 THR A CA 1
ATOM 697 C C . THR A 1 94 ? -21.376 -0.880 5.040 1.00 91.50 94 THR A C 1
ATOM 699 O O . THR A 1 94 ? -22.439 -1.380 5.403 1.00 91.50 94 THR A O 1
ATOM 702 N N . ALA A 1 95 ? -20.299 -1.627 4.791 1.00 91.81 95 ALA A N 1
ATOM 703 C CA . ALA A 1 95 ? -20.320 -3.076 4.945 1.00 91.81 95 ALA A CA 1
ATOM 704 C C . ALA A 1 95 ? -20.185 -3.495 6.423 1.00 91.81 95 ALA A C 1
ATOM 706 O O . ALA A 1 95 ? -19.530 -2.804 7.207 1.00 91.81 95 ALA A O 1
ATOM 707 N N . PRO A 1 96 ? -20.746 -4.653 6.819 1.00 92.56 96 PRO A N 1
ATOM 708 C CA . PRO A 1 96 ? -20.582 -5.171 8.172 1.00 92.56 96 PRO A CA 1
ATOM 709 C C . PRO A 1 96 ? -19.108 -5.414 8.517 1.00 92.56 96 PRO A C 1
ATOM 711 O O . PRO A 1 96 ? -18.358 -5.997 7.731 1.00 92.56 96 PRO A O 1
ATOM 714 N N . GLU A 1 97 ? -18.703 -5.048 9.731 1.00 88.56 97 GLU A N 1
ATOM 715 C CA . GLU A 1 97 ? -17.319 -5.185 10.200 1.00 88.56 97 GLU A CA 1
ATOM 716 C C . GLU A 1 97 ? -16.732 -6.607 10.040 1.00 88.56 97 GLU A C 1
ATOM 718 O O . GLU A 1 97 ? -15.588 -6.717 9.581 1.00 88.56 97 GLU A O 1
ATOM 723 N N . PRO A 1 98 ? -17.469 -7.710 10.314 1.00 91.69 98 PRO A N 1
ATOM 724 C CA . PRO A 1 98 ? -16.952 -9.060 10.082 1.00 91.69 98 PRO A CA 1
ATOM 725 C C . PRO A 1 98 ? -16.607 -9.330 8.613 1.00 91.69 98 PRO A C 1
ATOM 727 O O . PRO A 1 98 ? -15.627 -10.017 8.329 1.00 91.69 98 PRO A O 1
ATOM 730 N N . VAL A 1 99 ? -17.372 -8.759 7.676 1.00 93.25 99 VAL A N 1
ATOM 731 C CA . VAL A 1 99 ? -17.136 -8.901 6.232 1.00 93.25 99 VAL A CA 1
ATOM 732 C C . VAL A 1 99 ? -15.865 -8.156 5.834 1.00 93.25 99 VAL A C 1
ATOM 734 O O . VAL A 1 99 ? -15.015 -8.722 5.150 1.00 93.25 99 VAL A O 1
ATOM 737 N N . ILE A 1 100 ? -15.688 -6.922 6.316 1.00 91.38 100 ILE A N 1
ATOM 738 C CA . ILE A 1 100 ? -14.486 -6.113 6.062 1.00 91.38 100 ILE A CA 1
ATOM 739 C C . ILE A 1 100 ? -13.226 -6.809 6.582 1.00 91.38 100 ILE A C 1
ATOM 741 O O . ILE A 1 100 ? -12.241 -6.911 5.847 1.00 91.38 100 ILE A O 1
ATOM 745 N N . LYS A 1 101 ? -13.258 -7.312 7.822 1.00 90.88 101 LYS A N 1
ATOM 746 C CA . LYS A 1 101 ? -12.128 -8.030 8.431 1.00 90.88 101 LYS A CA 1
ATOM 747 C C . LYS A 1 101 ? -11.853 -9.361 7.731 1.00 90.88 101 LYS A C 1
ATOM 749 O O . LYS A 1 101 ? -10.694 -9.680 7.474 1.00 90.88 101 LYS A O 1
ATOM 754 N N . GLY A 1 102 ? -12.898 -10.113 7.382 1.00 93.75 102 GLY A N 1
ATOM 755 C CA . GLY A 1 102 ? -12.776 -11.372 6.647 1.00 93.75 102 GLY A CA 1
ATOM 756 C C . GLY A 1 102 ? -12.155 -11.182 5.262 1.00 93.75 102 GLY A C 1
ATOM 757 O O . GLY A 1 102 ? -11.236 -11.911 4.894 1.00 93.75 102 GLY A O 1
ATOM 758 N N . ALA A 1 103 ? -12.587 -10.155 4.526 1.00 93.31 103 ALA A N 1
ATOM 759 C CA . ALA A 1 103 ? -12.024 -9.807 3.223 1.00 93.31 103 ALA A CA 1
ATOM 760 C C . ALA A 1 103 ? -10.551 -9.374 3.319 1.00 93.31 103 ALA A C 1
ATOM 762 O O . ALA A 1 103 ? -9.739 -9.802 2.497 1.00 93.31 103 ALA A O 1
ATOM 763 N N . LEU A 1 104 ? -10.175 -8.607 4.352 1.00 92.94 104 LEU A N 1
ATOM 764 C CA . LEU A 1 104 ? -8.770 -8.288 4.629 1.00 92.94 104 LEU A CA 1
ATOM 765 C C . LEU A 1 104 ? -7.952 -9.559 4.895 1.00 92.94 104 LEU A C 1
ATOM 767 O O . LEU A 1 104 ? -6.888 -9.736 4.309 1.00 92.94 104 LEU A O 1
ATOM 771 N N . GLY A 1 105 ? -8.452 -10.469 5.734 1.00 95.00 105 GLY A N 1
ATOM 772 C CA . GLY A 1 105 ? -7.787 -11.745 6.009 1.00 95.00 105 GLY A CA 1
ATOM 773 C C . GLY A 1 105 ? -7.580 -12.581 4.743 1.00 95.00 105 GLY A C 1
ATOM 774 O O . GLY A 1 105 ? -6.475 -13.060 4.492 1.00 95.00 105 GLY A O 1
ATOM 775 N N . ALA A 1 106 ? -8.609 -12.689 3.900 1.00 95.38 106 ALA A N 1
ATOM 776 C CA . ALA A 1 106 ? -8.526 -13.388 2.619 1.00 95.38 106 ALA A CA 1
ATOM 777 C C . ALA A 1 106 ? -7.493 -12.749 1.674 1.00 95.38 106 ALA A C 1
ATOM 779 O O . ALA A 1 106 ? -6.696 -13.465 1.067 1.00 95.38 106 ALA A O 1
ATOM 780 N N . LEU A 1 107 ? -7.455 -11.413 1.591 1.00 94.31 107 LEU A N 1
ATOM 781 C CA . LEU A 1 107 ? -6.450 -10.674 0.824 1.00 94.31 107 LEU A CA 1
ATOM 782 C C . LEU A 1 107 ? -5.027 -10.988 1.308 1.00 94.31 107 LEU A C 1
ATOM 784 O O . LEU A 1 107 ? -4.148 -11.248 0.487 1.00 94.31 107 LEU A O 1
ATOM 788 N N . LEU A 1 108 ? -4.799 -10.975 2.625 1.00 94.38 108 LEU A N 1
ATOM 789 C CA . LEU A 1 108 ? -3.489 -11.256 3.217 1.00 94.38 108 LEU A CA 1
ATOM 790 C C . LEU A 1 108 ? -3.042 -12.696 2.946 1.00 94.38 108 LEU A C 1
ATOM 792 O O . LEU A 1 108 ? -1.892 -12.908 2.571 1.00 94.38 108 LEU A O 1
ATOM 796 N N . ILE A 1 109 ? -3.948 -13.671 3.070 1.00 96.25 109 ILE A N 1
ATOM 797 C CA . ILE A 1 109 ? -3.667 -15.079 2.752 1.00 96.25 109 ILE A CA 1
ATOM 798 C C . ILE A 1 109 ? -3.335 -15.231 1.268 1.00 96.25 109 ILE A C 1
ATOM 800 O O . ILE A 1 109 ? -2.317 -15.831 0.927 1.00 96.25 109 ILE A O 1
ATOM 804 N N . ALA A 1 110 ? -4.153 -14.659 0.381 1.00 94.25 110 ALA A N 1
ATOM 805 C CA . ALA A 1 110 ? -3.937 -14.735 -1.059 1.00 94.25 110 ALA A CA 1
ATOM 806 C C . ALA A 1 110 ? -2.597 -14.107 -1.463 1.00 94.25 110 ALA A C 1
ATOM 808 O O . ALA A 1 110 ? -1.835 -14.699 -2.229 1.00 94.25 110 ALA A O 1
ATOM 809 N N . PHE A 1 111 ? -2.271 -12.933 -0.916 1.00 92.69 111 PHE A N 1
ATOM 810 C CA . PHE A 1 111 ? -1.007 -12.266 -1.207 1.00 92.69 111 PHE A CA 1
ATOM 811 C C . PHE A 1 111 ? 0.195 -12.984 -0.579 1.00 92.69 111 PHE A C 1
ATOM 813 O O . PHE A 1 111 ? 1.247 -13.086 -1.209 1.00 92.69 111 PHE A O 1
ATOM 820 N N . GLY A 1 112 ? 0.053 -13.527 0.630 1.00 92.75 112 GLY A N 1
ATOM 821 C CA . GLY A 1 112 ? 1.077 -14.357 1.264 1.00 92.75 112 GLY A CA 1
ATOM 822 C C . GLY A 1 112 ? 1.379 -15.608 0.441 1.00 92.75 112 GLY A C 1
ATOM 823 O O . GLY A 1 112 ? 2.540 -15.892 0.154 1.00 92.75 112 GLY A O 1
ATOM 824 N N . LEU A 1 113 ? 0.338 -16.299 -0.030 1.00 94.69 113 LEU A N 1
ATOM 825 C CA . LEU A 1 113 ? 0.475 -17.472 -0.890 1.00 94.69 113 LEU A CA 1
ATOM 826 C C . LEU A 1 113 ? 1.101 -17.120 -2.245 1.00 94.69 113 LEU A C 1
ATOM 828 O O . LEU A 1 113 ? 1.973 -17.842 -2.719 1.00 94.69 113 LEU A O 1
ATOM 832 N N . TYR A 1 114 ? 0.720 -15.986 -2.838 1.00 91.62 114 TYR A N 1
ATOM 833 C CA . TYR A 1 114 ? 1.362 -15.467 -4.048 1.00 91.62 114 TYR A CA 1
ATOM 834 C C . TYR A 1 114 ? 2.878 -15.287 -3.860 1.00 91.62 114 TYR A C 1
ATOM 836 O O . TYR A 1 114 ? 3.655 -15.725 -4.707 1.00 91.62 114 TYR A O 1
ATOM 844 N N . ASN A 1 115 ? 3.312 -14.697 -2.740 1.00 88.62 115 ASN A N 1
ATOM 845 C CA . ASN A 1 115 ? 4.739 -14.521 -2.451 1.00 88.62 115 ASN A CA 1
ATOM 846 C C . ASN A 1 115 ? 5.449 -15.850 -2.155 1.00 88.62 115 ASN A C 1
ATOM 848 O O . ASN A 1 115 ? 6.601 -16.011 -2.543 1.00 88.62 115 ASN A O 1
ATOM 852 N N . LEU A 1 116 ? 4.770 -16.804 -1.508 1.00 92.75 116 LEU A N 1
ATOM 853 C CA . LEU A 1 116 ? 5.328 -18.123 -1.200 1.00 92.75 116 LEU A CA 1
ATOM 854 C C . LEU A 1 116 ? 5.537 -18.977 -2.458 1.00 92.75 116 LEU A C 1
ATOM 856 O O . LEU A 1 116 ? 6.555 -19.649 -2.586 1.00 92.75 116 LEU A O 1
ATOM 860 N N . ILE A 1 117 ? 4.582 -18.940 -3.392 1.00 92.94 117 ILE A N 1
ATOM 861 C CA . ILE A 1 117 ? 4.680 -19.647 -4.677 1.00 92.94 117 ILE A CA 1
ATOM 862 C C . ILE A 1 117 ? 5.710 -18.971 -5.591 1.00 92.94 117 ILE A C 1
ATOM 864 O O . ILE A 1 117 ? 6.335 -19.646 -6.407 1.00 92.94 117 ILE A O 1
ATOM 868 N N . ALA A 1 118 ? 5.876 -17.648 -5.466 1.00 86.38 118 ALA A N 1
ATOM 869 C CA . ALA A 1 118 ? 6.757 -16.827 -6.295 1.00 86.38 118 ALA A CA 1
ATOM 870 C C . ALA A 1 118 ? 6.610 -17.143 -7.802 1.00 86.38 118 ALA A C 1
ATOM 872 O O . ALA A 1 118 ? 7.583 -17.524 -8.465 1.00 86.38 118 ALA A O 1
ATOM 873 N N . PRO A 1 119 ? 5.387 -17.035 -8.365 1.00 84.94 119 PRO A N 1
ATOM 874 C CA . PRO A 1 119 ? 5.132 -17.442 -9.738 1.00 84.94 119 PRO A CA 1
ATOM 875 C C . PRO A 1 119 ? 6.010 -16.651 -10.712 1.00 84.94 119 PRO A C 1
ATOM 877 O O . PRO A 1 119 ? 6.157 -15.431 -10.603 1.00 84.94 119 PRO A O 1
ATOM 880 N N . LYS A 1 120 ? 6.564 -17.344 -11.712 1.00 83.19 120 LYS A N 1
ATOM 881 C CA . LYS A 1 120 ? 7.279 -16.697 -12.816 1.00 83.19 120 LYS A CA 1
ATOM 882 C C . LYS A 1 120 ? 6.271 -15.977 -13.699 1.00 83.19 120 LYS A C 1
ATOM 884 O O . LYS A 1 120 ? 5.665 -16.574 -14.585 1.00 83.19 120 LYS A O 1
ATOM 889 N N . LEU A 1 121 ? 6.074 -14.695 -13.427 1.00 81.38 121 LEU A N 1
ATOM 890 C CA . LEU A 1 121 ? 5.181 -13.874 -14.220 1.00 81.38 121 LEU A CA 1
ATOM 891 C C . LEU A 1 121 ? 5.858 -13.431 -15.529 1.00 81.38 121 LEU A C 1
ATOM 893 O O . LEU A 1 121 ? 7.036 -13.062 -15.518 1.00 81.38 121 LEU A O 1
ATOM 897 N N . PRO A 1 122 ? 5.133 -13.437 -16.659 1.00 81.25 122 PRO A N 1
ATOM 898 C CA . PRO A 1 122 ? 5.631 -12.875 -17.907 1.00 81.25 122 PRO A CA 1
ATOM 899 C C . PRO A 1 122 ? 5.746 -11.349 -17.812 1.00 81.25 122 PRO A C 1
ATOM 901 O O . PRO A 1 122 ? 5.014 -10.693 -17.067 1.00 81.25 122 PRO A O 1
ATOM 904 N N . THR A 1 123 ? 6.636 -10.768 -18.617 1.00 82.00 123 THR A N 1
ATOM 905 C CA . THR A 1 123 ? 6.732 -9.312 -18.726 1.00 82.00 123 THR A CA 1
ATOM 906 C C . THR A 1 123 ? 5.695 -8.786 -19.718 1.00 82.00 123 THR A C 1
ATOM 908 O O . THR A 1 123 ? 5.757 -9.052 -20.918 1.00 82.00 123 THR A O 1
ATOM 911 N N . PHE A 1 124 ? 4.724 -8.015 -19.230 1.00 79.38 124 PHE A N 1
ATOM 912 C CA . PHE A 1 124 ? 3.719 -7.364 -20.066 1.00 79.38 124 PHE A CA 1
ATOM 913 C C . PHE A 1 124 ? 4.011 -5.873 -20.199 1.00 79.38 124 PHE A C 1
ATOM 915 O O . PHE A 1 124 ? 4.113 -5.133 -19.223 1.00 79.38 124 PHE A O 1
ATOM 922 N N . ARG A 1 125 ? 4.066 -5.400 -21.447 1.00 75.38 125 ARG A N 1
ATOM 923 C CA . ARG A 1 125 ? 4.246 -3.975 -21.764 1.00 75.38 125 ARG A CA 1
ATOM 924 C C . ARG A 1 125 ? 2.932 -3.221 -21.973 1.00 75.38 125 ARG A C 1
ATOM 926 O O . ARG A 1 125 ? 2.967 -2.033 -22.281 1.00 75.38 125 ARG A O 1
ATOM 933 N N . ASN A 1 126 ? 1.780 -3.875 -21.793 1.00 83.38 126 ASN A N 1
ATOM 934 C CA . ASN A 1 126 ? 0.485 -3.226 -21.970 1.00 83.38 126 ASN A CA 1
ATOM 935 C C . ASN A 1 126 ? 0.256 -2.170 -20.883 1.00 83.38 126 ASN A C 1
ATOM 937 O O . ASN A 1 126 ? 0.003 -2.471 -19.719 1.00 83.38 126 ASN A O 1
ATOM 941 N N . GLU A 1 127 ? 0.316 -0.913 -21.297 1.00 83.62 127 GLU A N 1
ATOM 942 C CA . GLU A 1 127 ? 0.176 0.251 -20.431 1.00 83.62 127 GLU A CA 1
ATOM 943 C C . GLU A 1 127 ? -1.222 0.392 -19.823 1.00 83.62 127 GLU A C 1
ATOM 945 O O . GLU A 1 127 ? -1.367 1.001 -18.765 1.00 83.62 127 GLU A O 1
ATOM 950 N N . LYS A 1 128 ? -2.245 -0.196 -20.458 1.00 88.88 128 LYS A N 1
ATOM 951 C CA . LYS A 1 128 ? -3.634 -0.127 -19.987 1.00 88.88 128 LYS A CA 1
ATOM 952 C C . LYS A 1 128 ? -3.861 -0.942 -18.715 1.00 88.88 128 LYS A C 1
ATOM 954 O O . LYS A 1 128 ? -4.751 -0.606 -17.939 1.00 88.88 128 LYS A O 1
ATOM 959 N N . LEU A 1 129 ? -3.036 -1.965 -18.465 1.00 91.62 129 LEU A N 1
ATOM 960 C CA . LEU A 1 129 ? -3.113 -2.760 -17.237 1.00 91.62 129 LEU A CA 1
ATOM 961 C C . LEU A 1 129 ? -2.884 -1.900 -15.988 1.00 91.62 129 LEU A C 1
ATOM 963 O O . LEU A 1 129 ? -3.475 -2.184 -14.952 1.00 91.62 129 LEU A O 1
ATOM 967 N N . ALA A 1 130 ? -2.120 -0.806 -16.100 1.00 93.25 130 ALA A N 1
ATOM 968 C CA . ALA A 1 130 ? -1.929 0.143 -15.006 1.00 93.25 130 ALA A CA 1
ATOM 969 C C . ALA A 1 130 ? -3.259 0.675 -14.453 1.00 93.25 130 ALA A C 1
ATOM 971 O O . ALA A 1 130 ? -3.378 0.860 -13.249 1.00 93.25 130 ALA A O 1
ATOM 972 N N . TYR A 1 131 ? -4.272 0.883 -15.301 1.00 95.75 131 TYR A N 1
ATOM 973 C CA . TYR A 1 131 ? -5.572 1.371 -14.841 1.00 95.75 131 TYR A CA 1
ATOM 974 C C . TYR A 1 131 ? -6.348 0.311 -14.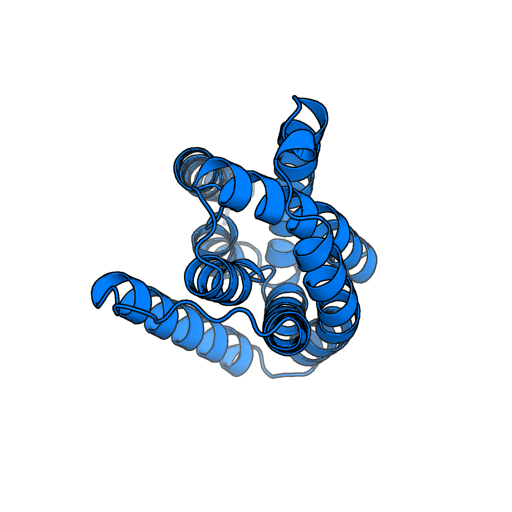056 1.00 95.75 131 TYR A C 1
ATOM 976 O O . TYR A 1 131 ? -6.981 0.636 -13.059 1.00 95.75 131 TYR A O 1
ATOM 984 N N . ALA A 1 132 ? -6.279 -0.958 -14.464 1.00 95.81 132 ALA A N 1
ATOM 985 C CA . ALA A 1 132 ? -6.942 -2.046 -13.747 1.00 95.81 132 ALA A CA 1
ATOM 986 C C . ALA A 1 132 ? -6.278 -2.297 -12.385 1.00 95.81 132 ALA A C 1
ATOM 988 O O . ALA A 1 132 ? -6.950 -2.314 -11.356 1.00 95.81 132 ALA A O 1
ATOM 989 N N . PHE A 1 133 ? -4.947 -2.422 -12.368 1.00 96.38 133 PHE A N 1
ATOM 990 C CA . PHE A 1 133 ? -4.192 -2.602 -11.127 1.00 96.38 133 PHE A CA 1
ATOM 991 C C . PHE A 1 133 ? -4.301 -1.390 -10.208 1.00 96.38 133 PHE A C 1
ATOM 993 O O . PHE A 1 133 ? -4.426 -1.565 -9.000 1.00 96.38 133 PHE A O 1
ATOM 1000 N N . GLY A 1 134 ? -4.301 -0.177 -10.762 1.00 97.06 134 GLY A N 1
ATOM 1001 C CA . GLY A 1 134 ? -4.496 1.040 -9.988 1.00 97.06 134 GLY A CA 1
ATOM 1002 C C . GLY A 1 134 ? -5.913 1.151 -9.430 1.00 97.06 134 GLY A C 1
ATOM 1003 O O . GLY A 1 134 ? -6.060 1.491 -8.268 1.00 97.06 134 GLY A O 1
ATOM 1004 N N . LEU A 1 135 ? -6.959 0.771 -10.167 1.00 97.62 135 LEU A N 1
ATOM 1005 C CA . LEU A 1 135 ? -8.320 0.753 -9.620 1.00 97.62 135 LEU A CA 1
ATOM 1006 C C . LEU A 1 135 ? -8.439 -0.218 -8.434 1.00 97.62 135 LEU A C 1
ATOM 1008 O O . LEU A 1 135 ? -8.938 0.164 -7.377 1.00 97.62 135 LEU A O 1
ATOM 1012 N N . ILE A 1 136 ? -7.927 -1.446 -8.583 1.00 96.94 136 ILE A N 1
ATOM 1013 C CA . ILE A 1 136 ? -7.910 -2.448 -7.504 1.00 96.94 136 ILE A CA 1
ATOM 1014 C C . ILE A 1 136 ? -7.087 -1.932 -6.320 1.00 96.94 136 ILE A C 1
ATOM 1016 O O . ILE A 1 136 ? -7.538 -2.004 -5.179 1.00 96.94 136 ILE A O 1
ATOM 1020 N N . ALA A 1 137 ? -5.904 -1.369 -6.583 1.00 96.88 137 ALA A N 1
ATOM 1021 C CA . ALA A 1 137 ? -5.074 -0.757 -5.556 1.00 96.88 137 ALA A CA 1
ATOM 1022 C C . ALA A 1 137 ? -5.827 0.361 -4.834 1.00 96.88 137 ALA A C 1
ATOM 1024 O O . ALA A 1 137 ? -5.842 0.365 -3.615 1.00 96.88 137 ALA A O 1
ATOM 1025 N N . GLY A 1 138 ? -6.513 1.248 -5.553 1.00 96.56 138 GLY A N 1
ATOM 1026 C CA . GLY A 1 138 ? -7.325 2.315 -4.978 1.00 96.56 138 GLY A CA 1
ATOM 1027 C C . GLY A 1 138 ? -8.425 1.798 -4.060 1.00 96.56 138 GLY A C 1
ATOM 1028 O O . GLY A 1 138 ? -8.552 2.298 -2.949 1.00 96.56 138 GLY A O 1
ATOM 1029 N N . ILE A 1 139 ? -9.169 0.767 -4.472 1.00 96.06 139 ILE A N 1
ATOM 1030 C CA . ILE A 1 139 ? -10.217 0.152 -3.638 1.00 96.06 139 ILE A CA 1
ATOM 1031 C C . ILE A 1 139 ? -9.612 -0.410 -2.344 1.00 96.06 139 ILE A C 1
ATOM 1033 O O . ILE A 1 139 ? -10.095 -0.117 -1.251 1.00 96.06 139 ILE A O 1
ATOM 1037 N N . LEU A 1 140 ? -8.514 -1.165 -2.445 1.00 94.81 140 LEU A N 1
ATOM 1038 C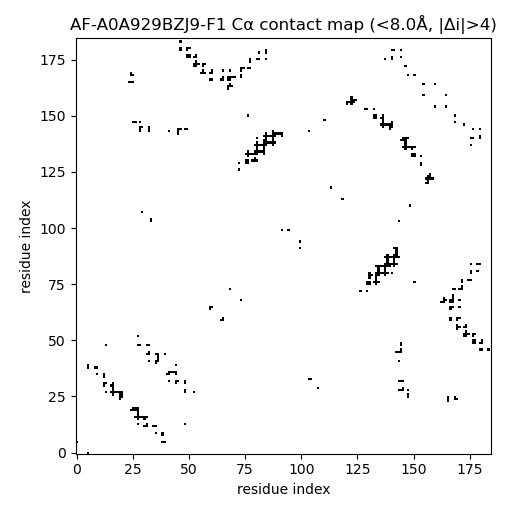 CA . LEU A 1 140 ? -7.831 -1.720 -1.272 1.00 94.81 140 LEU A CA 1
ATOM 1039 C C . LEU A 1 140 ? -7.146 -0.641 -0.416 1.00 94.81 140 LEU A C 1
ATOM 1041 O O . LEU A 1 140 ? -7.055 -0.778 0.801 1.00 94.81 140 LEU A O 1
ATOM 1045 N N . GLY A 1 141 ? -6.677 0.440 -1.033 1.00 93.38 141 GLY A N 1
ATOM 1046 C CA . GLY A 1 141 ? -6.112 1.609 -0.367 1.00 93.38 141 GLY A CA 1
ATOM 1047 C C . GLY A 1 141 ? -7.170 2.381 0.414 1.00 93.38 141 GLY A C 1
ATOM 1048 O O . GLY A 1 141 ? -6.974 2.682 1.583 1.00 93.38 141 GLY A O 1
ATOM 1049 N N . GLY A 1 142 ? -8.330 2.635 -0.185 1.00 92.25 142 GLY A N 1
ATOM 1050 C CA . GLY A 1 142 ? -9.444 3.288 0.498 1.00 92.25 142 GLY A CA 1
ATOM 1051 C C . GLY A 1 142 ? -9.976 2.460 1.667 1.00 92.25 142 GLY A C 1
ATOM 1052 O O . GLY A 1 142 ? -10.188 2.997 2.747 1.00 92.25 142 GLY A O 1
ATOM 1053 N N . ALA A 1 143 ? -10.155 1.150 1.474 1.00 91.06 143 ALA A N 1
ATOM 1054 C CA . ALA A 1 143 ? -10.730 0.281 2.501 1.00 91.06 143 ALA A CA 1
ATOM 1055 C C . ALA A 1 143 ? -9.741 -0.117 3.610 1.00 91.06 143 ALA A C 1
ATOM 1057 O O . ALA A 1 143 ? -10.133 -0.295 4.761 1.00 91.06 143 ALA A O 1
ATOM 1058 N N . TYR A 1 144 ? -8.468 -0.307 3.261 1.00 90.62 144 TYR A N 1
ATOM 1059 C CA . TYR A 1 144 ? -7.486 -0.944 4.139 1.00 90.62 144 TYR A CA 1
ATOM 1060 C C . TYR A 1 144 ? -6.129 -0.252 4.134 1.00 90.62 144 TYR A C 1
ATOM 1062 O O . TYR A 1 144 ? -5.180 -0.848 4.624 1.00 90.62 144 TYR A O 1
ATOM 1070 N N . ASN A 1 145 ? -5.959 0.907 3.494 1.00 89.62 145 ASN A N 1
ATOM 1071 C CA . ASN A 1 145 ? -4.644 1.503 3.216 1.00 89.62 145 ASN A CA 1
ATOM 1072 C C . ASN A 1 145 ? -3.623 0.491 2.634 1.00 89.62 145 ASN A C 1
ATOM 1074 O O . ASN A 1 145 ? -2.418 0.605 2.824 1.00 89.62 145 ASN A O 1
ATOM 1078 N N . THR A 1 146 ? -4.111 -0.545 1.936 1.00 88.31 146 THR A N 1
ATOM 1079 C CA . THR A 1 146 ? -3.318 -1.683 1.439 1.00 88.31 146 THR A CA 1
ATOM 1080 C C . THR A 1 146 ? -3.321 -1.692 -0.089 1.00 88.31 146 THR A C 1
ATOM 1082 O O . THR A 1 146 ? -3.639 -2.665 -0.762 1.00 88.31 146 THR A O 1
ATOM 1085 N N . ASN A 1 147 ? -2.948 -0.559 -0.664 1.00 89.94 147 ASN A N 1
ATOM 1086 C CA . ASN A 1 147 ? -2.794 -0.341 -2.101 1.00 89.94 147 ASN A CA 1
ATOM 1087 C C . ASN A 1 147 ? -1.496 -0.961 -2.668 1.00 89.94 147 ASN A C 1
ATOM 1089 O O . ASN A 1 147 ? -1.318 -1.025 -3.880 1.00 89.94 147 ASN A O 1
ATOM 1093 N N . GLY A 1 148 ? -0.592 -1.455 -1.815 1.00 91.06 148 GLY A N 1
ATOM 1094 C CA . GLY A 1 148 ? 0.694 -2.042 -2.214 1.00 91.06 148 GLY A CA 1
ATOM 1095 C C . GLY A 1 148 ? 0.608 -3.307 -3.086 1.00 91.06 148 GLY A C 1
ATOM 1096 O O . GLY A 1 148 ? 1.225 -3.315 -4.150 1.00 91.06 148 GLY A O 1
ATOM 1097 N N . PRO A 1 149 ? -0.135 -4.366 -2.698 1.00 93.62 149 PRO A N 1
ATOM 1098 C CA . PRO A 1 149 ? -0.115 -5.653 -3.398 1.00 93.62 149 PRO A CA 1
ATOM 1099 C C . PRO A 1 149 ? -0.403 -5.585 -4.903 1.00 93.62 149 PRO A C 1
ATOM 1101 O O . PRO A 1 149 ? 0.406 -6.111 -5.669 1.00 93.62 149 PRO A O 1
ATOM 1104 N N . PRO A 1 150 ? -1.468 -4.908 -5.382 1.00 94.75 150 PRO A N 1
ATOM 1105 C CA . PRO A 1 150 ? -1.726 -4.852 -6.819 1.00 94.75 150 PRO A CA 1
ATOM 1106 C C . PRO A 1 150 ? -0.633 -4.079 -7.570 1.00 94.75 150 PRO A C 1
ATOM 1108 O O . PRO A 1 150 ? -0.247 -4.465 -8.671 1.00 94.75 150 PRO A O 1
ATOM 1111 N N . VAL A 1 151 ? -0.079 -3.021 -6.968 1.00 94.94 151 VAL A N 1
ATOM 1112 C CA . VAL A 1 151 ? 0.991 -2.229 -7.593 1.00 94.94 151 VAL A CA 1
ATOM 1113 C C . VAL A 1 151 ? 2.310 -2.999 -7.635 1.00 94.94 151 VAL A C 1
ATOM 1115 O O . VAL A 1 151 ? 3.033 -2.909 -8.624 1.00 94.94 151 VAL A O 1
ATOM 1118 N N . VAL A 1 152 ? 2.600 -3.803 -6.609 1.00 93.44 152 VAL A N 1
ATOM 1119 C CA . VAL A 1 152 ? 3.748 -4.720 -6.575 1.00 93.44 152 VAL A CA 1
ATOM 1120 C C . VAL A 1 152 ? 3.644 -5.741 -7.703 1.00 93.44 152 VAL A C 1
ATOM 1122 O O . VAL A 1 152 ? 4.579 -5.863 -8.490 1.00 93.44 152 VAL A O 1
ATOM 1125 N N . VAL A 1 153 ? 2.490 -6.404 -7.841 1.00 93.38 153 VAL A N 1
ATOM 1126 C CA . VAL A 1 153 ? 2.246 -7.367 -8.929 1.00 93.38 153 VAL A CA 1
ATOM 1127 C C . VAL A 1 153 ? 2.412 -6.690 -10.291 1.00 93.38 153 VAL A C 1
ATOM 1129 O O . VAL A 1 153 ? 3.117 -7.209 -11.155 1.00 93.38 153 VAL A O 1
ATOM 1132 N N . TYR A 1 154 ? 1.841 -5.498 -10.479 1.00 94.56 154 TYR A N 1
ATOM 1133 C CA . TYR A 1 154 ? 2.011 -4.737 -11.715 1.00 94.56 154 TYR A CA 1
ATOM 1134 C C . TYR A 1 154 ? 3.480 -4.371 -11.990 1.00 94.56 154 TYR A C 1
ATOM 1136 O O . TYR A 1 154 ? 3.948 -4.510 -13.119 1.00 94.56 154 TYR A O 1
ATOM 1144 N N . GLY A 1 155 ? 4.230 -3.948 -10.971 1.00 92.81 155 GLY A N 1
ATOM 1145 C CA . GLY A 1 155 ? 5.656 -3.647 -1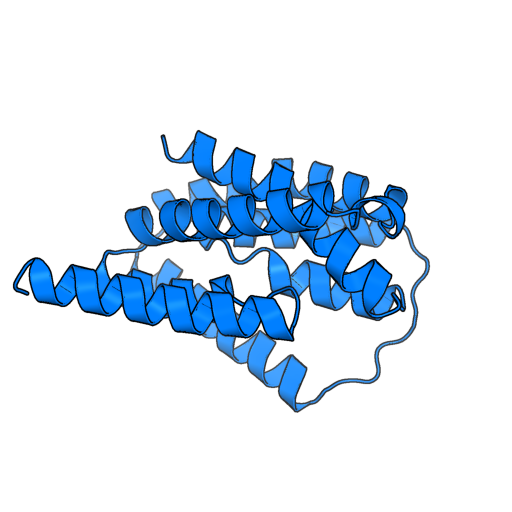1.087 1.00 92.81 155 GLY A CA 1
ATOM 1146 C C . GLY A 1 155 ? 6.491 -4.864 -11.491 1.00 92.81 155 GLY A C 1
ATOM 1147 O O . GLY A 1 155 ? 7.384 -4.745 -12.333 1.00 92.81 155 GLY A O 1
ATOM 1148 N N . THR A 1 156 ? 6.153 -6.047 -10.968 1.00 91.38 156 THR A N 1
ATOM 1149 C CA . THR A 1 156 ? 6.750 -7.325 -11.383 1.00 91.38 156 THR A CA 1
ATOM 1150 C C . THR A 1 156 ? 6.420 -7.644 -12.842 1.00 91.38 156 THR A C 1
ATOM 1152 O O . THR A 1 156 ? 7.328 -7.950 -13.611 1.00 91.38 156 THR A O 1
ATOM 1155 N N . LEU A 1 157 ? 5.159 -7.482 -13.267 1.00 91.88 157 LEU A N 1
ATOM 1156 C CA . LEU A 1 157 ? 4.752 -7.653 -14.672 1.00 91.88 157 LEU A CA 1
ATOM 1157 C C . LEU A 1 157 ? 5.451 -6.666 -15.614 1.00 91.88 157 LEU A C 1
ATOM 1159 O O . LEU A 1 157 ? 5.692 -6.978 -16.777 1.00 91.88 157 LEU A O 1
ATOM 1163 N N . ARG A 1 158 ? 5.796 -5.472 -15.131 1.00 90.94 158 ARG A N 1
ATOM 1164 C CA . ARG A 1 158 ? 6.560 -4.473 -15.889 1.00 90.94 158 ARG A CA 1
ATOM 1165 C C . ARG A 1 158 ? 8.064 -4.732 -15.897 1.00 90.94 158 ARG A C 1
ATOM 1167 O O . ARG A 1 158 ? 8.761 -4.092 -16.682 1.00 90.94 158 ARG A O 1
ATOM 1174 N N . GLY A 1 159 ? 8.555 -5.645 -15.060 1.00 90.25 159 GLY A N 1
ATOM 1175 C CA . GLY A 1 159 ? 9.979 -5.937 -14.920 1.00 90.25 159 GLY A CA 1
ATOM 1176 C C . GLY A 1 159 ? 10.777 -4.751 -14.375 1.00 90.25 159 GLY A C 1
ATOM 1177 O O . GLY A 1 159 ? 11.889 -4.503 -14.838 1.00 90.25 159 GLY A O 1
ATOM 1178 N N . TRP A 1 160 ? 10.210 -3.973 -13.445 1.00 91.75 160 TRP A N 1
ATOM 1179 C CA . TRP A 1 160 ? 10.944 -2.859 -12.843 1.00 91.75 160 TRP A CA 1
ATOM 1180 C C . TRP A 1 160 ? 12.189 -3.347 -12.098 1.00 91.75 160 TRP A C 1
ATOM 1182 O O . TRP A 1 160 ? 12.133 -4.276 -11.293 1.00 91.75 160 TRP A O 1
ATOM 1192 N N . LEU A 1 161 ? 13.306 -2.654 -12.321 1.00 91.81 161 LEU A N 1
ATOM 1193 C CA . LEU A 1 161 ? 14.513 -2.827 -11.518 1.00 91.81 161 LEU A CA 1
ATOM 1194 C C . LEU A 1 161 ? 14.255 -2.367 -10.071 1.00 91.81 161 LEU A C 1
ATOM 1196 O O . LEU A 1 161 ? 13.457 -1.448 -9.879 1.00 91.81 161 LEU A O 1
ATOM 1200 N N . PRO A 1 162 ? 14.947 -2.925 -9.059 1.00 90.12 162 PRO A N 1
ATOM 1201 C CA . PRO A 1 162 ? 14.678 -2.634 -7.647 1.00 90.12 162 PRO A CA 1
ATOM 1202 C C . PRO A 1 162 ? 14.633 -1.141 -7.284 1.00 90.12 162 PRO A C 1
ATOM 1204 O O . PRO A 1 162 ? 13.753 -0.720 -6.536 1.00 90.12 162 PRO A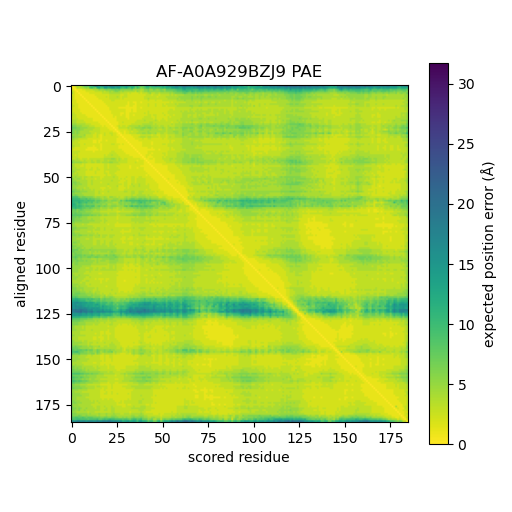 O 1
ATOM 1207 N N . GLU A 1 163 ? 15.533 -0.323 -7.841 1.00 89.81 163 GLU A N 1
ATOM 1208 C CA . GLU A 1 163 ? 15.543 1.132 -7.613 1.00 89.81 163 GLU A CA 1
ATOM 1209 C C . GLU A 1 163 ? 14.274 1.804 -8.147 1.00 89.81 163 GLU A C 1
ATOM 1211 O O . GLU A 1 163 ? 13.567 2.490 -7.408 1.00 89.81 163 GLU A O 1
ATOM 1216 N N . SER A 1 164 ? 13.952 1.575 -9.425 1.00 91.56 164 SER A N 1
ATOM 1217 C CA . SER A 1 164 ? 12.751 2.132 -10.049 1.00 91.56 164 SER A CA 1
ATOM 1218 C C . SER A 1 164 ? 11.478 1.593 -9.420 1.00 91.56 164 SER A C 1
ATOM 1220 O O . SER A 1 164 ? 10.515 2.339 -9.281 1.00 91.56 164 SER A O 1
ATOM 1222 N N . PHE A 1 165 ? 11.476 0.335 -8.984 1.00 92.81 165 PHE A N 1
ATOM 1223 C CA . PHE A 1 165 ? 10.364 -0.276 -8.270 1.00 92.81 165 PHE A CA 1
ATOM 1224 C C . PHE A 1 165 ? 10.073 0.478 -6.968 1.00 92.81 165 PHE A C 1
ATOM 1226 O O . PHE A 1 165 ? 8.966 0.986 -6.783 1.00 92.81 165 PHE A O 1
ATOM 1233 N N . ARG A 1 166 ? 11.080 0.636 -6.095 1.00 91.12 166 ARG A N 1
ATOM 1234 C CA . ARG A 1 166 ? 10.921 1.346 -4.815 1.00 91.12 166 ARG A CA 1
ATOM 1235 C C . ARG A 1 166 ? 10.521 2.803 -5.022 1.00 91.12 166 ARG A C 1
ATOM 1237 O O . ARG A 1 166 ? 9.564 3.253 -4.395 1.00 91.12 166 ARG A O 1
ATOM 1244 N N . SER A 1 167 ? 11.208 3.521 -5.910 1.00 92.50 167 SER A N 1
ATOM 1245 C CA . SER A 1 167 ? 10.919 4.931 -6.187 1.00 92.50 167 SER A CA 1
ATOM 1246 C C . SER A 1 167 ? 9.521 5.139 -6.764 1.00 92.50 167 SER A C 1
ATOM 1248 O O . SER A 1 167 ? 8.808 6.044 -6.331 1.00 92.50 167 SER A O 1
ATOM 1250 N N . THR A 1 168 ? 9.100 4.296 -7.711 1.00 94.88 168 THR A N 1
ATOM 1251 C CA . THR A 1 168 ? 7.772 4.402 -8.335 1.00 94.88 168 THR A CA 1
ATOM 1252 C C . THR A 1 168 ? 6.664 4.105 -7.335 1.00 94.88 168 THR A C 1
ATOM 1254 O O . THR A 1 168 ? 5.653 4.805 -7.330 1.00 94.88 168 THR A O 1
ATOM 1257 N N . LEU A 1 169 ? 6.875 3.145 -6.429 1.00 94.06 169 LEU A N 1
ATOM 1258 C CA . LEU A 1 169 ? 5.960 2.908 -5.316 1.00 94.06 169 LEU A CA 1
ATOM 1259 C C . LEU A 1 169 ? 5.831 4.126 -4.402 1.00 94.06 169 LEU A C 1
ATOM 1261 O O . LEU A 1 169 ? 4.712 4.499 -4.072 1.00 94.06 169 LEU A O 1
ATOM 1265 N N . GLN A 1 170 ? 6.930 4.796 -4.040 1.00 94.50 170 GLN A N 1
ATOM 1266 C CA . GLN A 1 170 ? 6.834 6.004 -3.211 1.00 94.50 170 GLN A CA 1
ATOM 1267 C C . GLN A 1 170 ? 6.102 7.138 -3.939 1.00 94.50 170 GLN A C 1
ATOM 1269 O O . GLN A 1 170 ? 5.223 7.773 -3.360 1.00 94.50 170 GLN A O 1
ATOM 1274 N N . ALA A 1 171 ? 6.407 7.351 -5.224 1.00 94.75 171 ALA A N 1
ATOM 1275 C CA . ALA A 1 171 ? 5.709 8.328 -6.064 1.00 94.75 171 ALA A CA 1
ATOM 1276 C C . ALA A 1 171 ? 4.203 8.054 -6.155 1.00 94.75 171 ALA A C 1
ATOM 1278 O O . ALA A 1 171 ? 3.410 8.987 -6.215 1.00 94.75 171 ALA A O 1
ATOM 1279 N N . TYR A 1 172 ? 3.813 6.780 -6.142 1.00 95.44 172 TYR A N 1
ATOM 1280 C CA . TYR A 1 172 ? 2.424 6.342 -6.126 1.00 95.44 172 TYR A CA 1
ATOM 1281 C C . TYR A 1 172 ? 1.757 6.496 -4.744 1.00 95.44 172 TYR A C 1
ATOM 1283 O O . TYR A 1 172 ? 0.627 6.985 -4.652 1.00 95.44 172 TYR A O 1
ATOM 1291 N N . PHE A 1 173 ? 2.440 6.095 -3.667 1.00 93.81 173 PHE A N 1
ATOM 1292 C CA . PHE A 1 173 ? 1.899 6.100 -2.306 1.00 93.81 173 PHE A CA 1
ATOM 1293 C C . PHE A 1 173 ? 1.672 7.505 -1.758 1.00 93.81 173 PHE A C 1
ATOM 1295 O O . PHE A 1 173 ? 0.735 7.695 -0.993 1.00 93.81 173 PHE A O 1
ATOM 1302 N N . LEU A 1 174 ? 2.480 8.491 -2.153 1.00 94.44 174 LEU A N 1
ATOM 1303 C CA . LEU A 1 174 ? 2.339 9.860 -1.657 1.00 94.44 174 LEU A CA 1
ATOM 1304 C C . LEU A 1 174 ? 0.964 10.492 -1.987 1.00 94.44 174 LEU A C 1
ATOM 1306 O O . LEU A 1 174 ? 0.244 10.854 -1.057 1.00 94.44 174 LEU A O 1
ATOM 1310 N N . PRO A 1 175 ? 0.544 10.618 -3.261 1.00 94.62 175 PRO A N 1
ATOM 1311 C CA . PRO A 1 175 ? -0.748 11.222 -3.594 1.00 94.62 175 PRO A CA 1
ATOM 1312 C C . PRO A 1 175 ? -1.937 10.352 -3.173 1.00 94.62 175 PRO A C 1
ATOM 1314 O O . PRO A 1 175 ? -2.963 10.881 -2.751 1.00 94.62 175 PRO A O 1
ATOM 1317 N N . THR A 1 176 ? -1.818 9.023 -3.261 1.00 94.38 176 THR A N 1
ATOM 1318 C CA . THR A 1 176 ? -2.908 8.118 -2.858 1.00 94.38 176 THR A CA 1
ATOM 1319 C C . THR A 1 176 ? -3.109 8.111 -1.343 1.00 94.38 176 THR A C 1
ATOM 1321 O O . THR A 1 176 ? -4.244 8.224 -0.888 1.00 94.38 176 THR A O 1
ATOM 1324 N N . GLY A 1 177 ? -2.025 8.079 -0.564 1.00 91.88 177 GLY A N 1
ATOM 1325 C CA . GLY A 1 177 ? -2.053 8.235 0.890 1.00 91.88 177 GLY A CA 1
ATOM 1326 C C . GLY A 1 177 ? -2.600 9.597 1.317 1.00 91.88 177 GLY A C 1
ATOM 1327 O O . GLY A 1 177 ? -3.459 9.659 2.192 1.00 91.88 177 GLY A O 1
ATOM 1328 N N . GLY A 1 178 ? -2.201 10.676 0.632 1.00 93.00 178 GLY A N 1
ATOM 1329 C CA . GLY A 1 178 ? -2.768 12.012 0.839 1.00 93.00 178 GLY A CA 1
ATOM 1330 C C . GLY A 1 178 ? -4.286 12.055 0.636 1.00 93.00 178 GLY A C 1
ATOM 1331 O O . GLY A 1 178 ? -5.005 12.579 1.484 1.00 93.00 178 GLY A O 1
ATOM 1332 N N . MET A 1 179 ? -4.799 11.444 -0.437 1.00 93.31 179 MET A N 1
ATOM 1333 C CA . MET A 1 179 ? -6.246 11.360 -0.670 1.00 93.31 179 MET A CA 1
ATOM 1334 C C . MET A 1 179 ? -6.964 10.541 0.412 1.00 93.31 179 MET A C 1
ATOM 1336 O O . MET A 1 179 ? -8.030 10.948 0.876 1.00 93.31 179 MET A O 1
ATOM 1340 N N . ILE A 1 180 ? -6.394 9.406 0.830 1.00 90.31 180 ILE A N 1
ATOM 1341 C CA . ILE A 1 180 ? -6.964 8.567 1.897 1.00 90.31 180 ILE A CA 1
ATOM 1342 C C . ILE A 1 180 ? -7.053 9.354 3.209 1.00 90.31 180 ILE A C 1
ATOM 1344 O O . ILE A 1 180 ? -8.088 9.291 3.870 1.00 90.31 180 ILE A O 1
ATOM 1348 N N . LEU A 1 181 ? -6.015 10.121 3.558 1.00 89.69 181 LEU A N 1
ATOM 1349 C CA . LEU A 1 181 ? -5.995 10.977 4.748 1.00 89.69 181 LEU A CA 1
ATOM 1350 C C . LEU A 1 181 ? -7.096 12.035 4.712 1.00 89.69 181 LEU A C 1
ATOM 1352 O O . LEU A 1 181 ? -7.874 12.134 5.655 1.00 89.69 181 LEU A O 1
ATOM 1356 N N . ILE A 1 182 ? -7.192 12.778 3.607 1.00 89.56 182 ILE A N 1
ATOM 1357 C CA . ILE A 1 182 ? -8.208 13.827 3.431 1.00 89.56 182 ILE A CA 1
ATOM 1358 C C . ILE A 1 182 ? -9.620 13.240 3.507 1.00 89.56 182 ILE A C 1
ATOM 1360 O O . ILE A 1 182 ? -10.522 13.878 4.026 1.00 89.56 182 ILE A O 1
ATOM 1364 N N . SER A 1 183 ? -9.820 12.011 3.027 1.00 86.56 183 SER A N 1
ATOM 1365 C CA . SER A 1 183 ? -11.145 11.378 3.010 1.00 86.56 183 SER A CA 1
ATOM 1366 C C . SER A 1 183 ? -11.603 10.825 4.374 1.00 86.56 183 SER A C 1
ATOM 1368 O O . SER A 1 183 ? -12.743 10.360 4.495 1.00 86.56 183 SER A O 1
ATOM 1370 N N . HIS A 1 184 ? -10.712 10.817 5.372 1.00 74.94 184 HIS A N 1
ATOM 1371 C CA . HIS A 1 184 ? -10.984 10.400 6.753 1.00 74.94 184 HIS A CA 1
ATOM 1372 C C . HIS A 1 184 ? -11.039 11.566 7.754 1.00 74.94 184 HIS A C 1
ATOM 1374 O O . HIS A 1 184 ? -11.445 11.328 8.891 1.00 74.94 184 HIS A O 1
ATOM 1380 N N . GLY A 1 185 ? -10.617 12.773 7.357 1.00 61.22 185 GLY A N 1
ATOM 1381 C CA . GLY A 1 185 ? -10.816 14.010 8.125 1.00 61.22 185 GLY A CA 1
ATOM 1382 C C . GLY A 1 185 ? -12.209 14.581 7.911 1.00 61.22 185 GLY A C 1
ATOM 1383 O O . GLY A 1 185 ? -12.729 15.175 8.877 1.00 61.22 185 GLY A O 1
#

Solvent-accessible surface area (backbone atom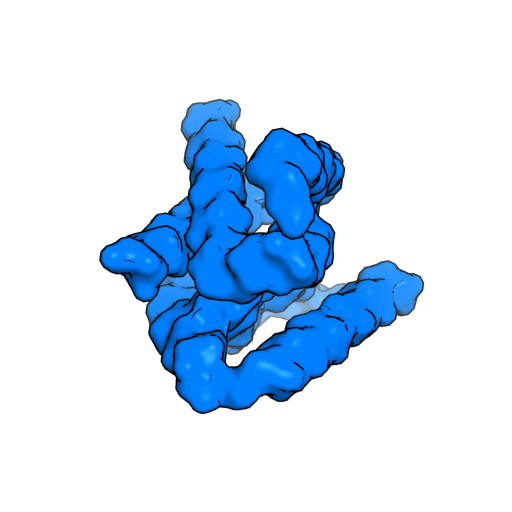s only — not comparable to full-atom values): 9269 Å² total; per-residue (Å²): 128,59,71,68,57,54,52,54,48,51,52,50,40,50,50,55,13,50,52,46,19,70,78,66,54,48,59,23,37,74,49,28,33,69,55,32,32,74,75,64,32,58,84,51,26,32,44,54,49,22,52,55,49,22,51,54,18,49,52,47,38,73,77,56,33,58,81,45,36,50,60,75,57,29,53,41,23,39,58,29,14,65,62,15,21,60,56,13,38,48,48,58,73,71,50,59,66,70,57,58,54,48,51,51,53,51,50,51,52,53,53,51,49,47,62,73,68,56,71,89,70,68,76,52,85,64,70,69,53,34,37,57,34,12,26,54,13,10,24,34,27,31,49,46,42,41,31,55,64,42,47,51,54,50,37,55,25,58,60,54,52,72,65,32,40,36,24,23,46,26,66,32,40,29,63,54,22,49,51,46,37,63,76,73,109

Radius of gyration: 15.73 Å; Cα contacts (8 Å, |Δi|>4): 253; chains: 1; bounding box: 38×34×52 Å

pLDDT: mean 91.29, std 4.74, range [61.22, 97.62]